Protein AF-A0A3M1YMB2-F1 (afdb_monomer)

Sequence (210 aa):
MGLSLLVILSYFFRILAKRFKIPSVLLLIITGVILFHSLEYFGVNTGFRHDAISILGFIGLVVIILEGAFDLKVSKEKVPLITKSFFSALLILSLSVMAIGGVIYLFIQEEIYKCFIYAIPLSIVSSAIVVASSDSISPNKKEFIIYESTFSDILGVMFFEYFLLKVPEGKSYVLAVVSNLGLTVVLSVVIALVLIYLFQKINTKIKFFL

Mean predicted aligned error: 8.76 Å

pLDDT: mean 83.63, std 11.45, range [34.41, 96.94]

Structure (mmCIF, N/CA/C/O backbone):
data_AF-A0A3M1YMB2-F1
#
_entry.id   AF-A0A3M1YMB2-F1
#
loop_
_atom_site.group_PDB
_atom_site.id
_atom_site.type_symbol
_atom_site.label_atom_id
_atom_site.label_alt_id
_atom_site.label_comp_id
_atom_site.label_asym_id
_atom_site.label_entity_id
_atom_site.label_seq_id
_atom_site.pdbx_PDB_ins_code
_atom_site.Cartn_x
_atom_site.Cartn_y
_atom_site.Cartn_z
_atom_site.occupancy
_atom_site.B_iso_or_equiv
_atom_site.auth_seq_id
_atom_site.auth_comp_id
_atom_site.auth_asym_id
_atom_site.auth_atom_id
_atom_site.pdbx_PDB_model_num
ATOM 1 N N . MET A 1 1 ? 10.291 -29.386 -0.982 1.00 59.22 1 MET A N 1
ATOM 2 C CA . MET A 1 1 ? 11.681 -29.079 -0.575 1.00 59.22 1 MET A CA 1
ATOM 3 C C . MET A 1 1 ? 12.020 -27.590 -0.705 1.00 59.22 1 MET A C 1
ATOM 5 O O . MET A 1 1 ? 12.512 -27.034 0.265 1.00 59.22 1 MET A O 1
ATOM 9 N N . GLY A 1 2 ? 11.708 -26.908 -1.820 1.00 75.69 2 GLY A N 1
ATOM 10 C CA . GLY A 1 2 ? 12.003 -25.466 -1.969 1.00 75.69 2 GLY A CA 1
ATOM 11 C C . GLY A 1 2 ? 11.258 -24.535 -0.995 1.00 75.69 2 GLY A C 1
ATOM 12 O O . GLY A 1 2 ? 11.881 -23.707 -0.342 1.00 75.69 2 GLY A O 1
ATOM 13 N N . LEU A 1 3 ? 9.941 -24.711 -0.822 1.00 75.94 3 LEU A N 1
ATOM 14 C CA . LEU A 1 3 ? 9.122 -23.866 0.070 1.00 75.94 3 LEU A CA 1
ATOM 15 C C . LEU A 1 3 ? 9.553 -23.938 1.543 1.00 75.94 3 LEU A C 1
ATOM 17 O O . LEU A 1 3 ? 9.669 -22.915 2.206 1.00 75.94 3 LEU A O 1
ATOM 21 N N . SER A 1 4 ? 9.850 -25.135 2.052 1.00 83.69 4 SER A N 1
ATOM 22 C CA . SER A 1 4 ? 10.342 -25.323 3.422 1.00 83.69 4 SER A CA 1
ATOM 23 C C . SER A 1 4 ? 11.693 -24.640 3.649 1.00 83.69 4 SER A C 1
ATOM 25 O O . SER A 1 4 ? 11.910 -24.050 4.703 1.00 83.69 4 SER A O 1
ATOM 27 N N . LEU A 1 5 ? 12.580 -24.669 2.647 1.00 86.75 5 LEU A N 1
ATOM 28 C CA . LEU A 1 5 ? 13.863 -23.968 2.702 1.00 86.75 5 LEU A CA 1
ATOM 29 C C . LEU A 1 5 ? 13.659 -22.447 2.773 1.00 86.75 5 LEU A C 1
ATOM 31 O O . LEU A 1 5 ? 14.292 -21.789 3.592 1.00 86.75 5 LEU A O 1
ATOM 35 N N . LEU A 1 6 ? 12.738 -21.901 1.969 1.00 84.69 6 LEU A N 1
ATOM 36 C CA . LEU A 1 6 ? 12.401 -20.472 1.983 1.00 84.69 6 LEU A CA 1
ATOM 37 C C . LEU A 1 6 ? 11.851 -20.018 3.341 1.00 84.69 6 LEU A C 1
ATOM 39 O O . LEU A 1 6 ? 12.228 -18.952 3.825 1.00 84.69 6 LEU A O 1
ATOM 43 N N . VAL A 1 7 ? 11.010 -20.832 3.989 1.00 86.19 7 VAL A N 1
ATOM 44 C CA . VAL A 1 7 ? 10.483 -20.529 5.332 1.00 86.19 7 VAL A CA 1
ATOM 45 C C . VAL A 1 7 ? 11.609 -20.485 6.369 1.00 86.19 7 VAL A C 1
ATOM 47 O O . VAL A 1 7 ? 11.689 -19.540 7.156 1.00 86.19 7 VAL A O 1
ATOM 50 N N . ILE A 1 8 ? 12.513 -21.469 6.348 1.00 89.62 8 ILE A N 1
ATOM 51 C CA . ILE A 1 8 ? 13.666 -21.516 7.261 1.00 89.62 8 ILE A CA 1
ATOM 52 C C . ILE A 1 8 ? 14.599 -20.321 7.014 1.00 89.62 8 ILE A C 1
ATOM 54 O O . ILE A 1 8 ? 15.034 -19.664 7.963 1.00 89.62 8 ILE A O 1
ATOM 58 N N . LEU A 1 9 ? 14.863 -19.992 5.748 1.00 89.19 9 LEU A N 1
ATOM 59 C CA . LEU A 1 9 ? 15.698 -18.854 5.368 1.00 89.19 9 LEU A CA 1
ATOM 60 C C . LEU A 1 9 ? 15.082 -17.520 5.816 1.00 89.19 9 LEU A C 1
ATOM 62 O O . LEU A 1 9 ? 15.779 -16.678 6.378 1.00 89.19 9 LEU A O 1
ATOM 66 N N . SER A 1 10 ? 13.767 -17.353 5.646 1.00 87.38 10 SER A N 1
ATOM 67 C CA . SER A 1 10 ? 13.023 -16.185 6.135 1.00 87.38 10 SER A CA 1
ATOM 68 C C . SER A 1 10 ? 13.155 -16.024 7.654 1.00 87.38 10 SER A C 1
ATOM 70 O O . SER A 1 10 ? 13.433 -14.927 8.151 1.00 87.38 10 SER A O 1
ATOM 72 N N . TYR A 1 11 ? 13.060 -17.126 8.407 1.00 89.62 11 TYR A N 1
ATOM 73 C CA . TYR A 1 11 ? 13.274 -17.114 9.854 1.00 89.62 11 TYR A CA 1
ATOM 74 C C . TYR A 1 11 ? 14.700 -16.677 10.225 1.00 89.62 11 TYR A C 1
ATOM 76 O O . TYR A 1 11 ? 14.879 -15.838 11.114 1.00 89.62 11 TYR A O 1
ATOM 84 N N . PHE A 1 12 ? 15.711 -17.195 9.525 1.00 90.88 12 PHE A N 1
ATOM 85 C CA . PHE A 1 12 ? 17.106 -16.814 9.740 1.00 90.88 12 PHE A CA 1
ATOM 86 C C . PHE A 1 12 ? 17.348 -15.327 9.440 1.00 90.88 12 PHE A C 1
ATOM 88 O O . PHE A 1 12 ? 17.923 -14.607 10.262 1.00 90.88 12 PHE A O 1
ATOM 95 N N . PHE A 1 13 ? 16.833 -14.823 8.316 1.00 90.31 13 PHE A N 1
ATOM 96 C CA . PHE A 1 13 ? 16.933 -13.406 7.963 1.00 90.31 13 PHE A CA 1
ATOM 97 C C . PHE A 1 13 ? 16.191 -12.496 8.926 1.00 90.31 13 PHE A C 1
ATOM 99 O O . PHE A 1 13 ? 16.660 -11.389 9.170 1.00 90.31 13 PHE A O 1
ATOM 106 N N . ARG A 1 14 ? 15.101 -12.946 9.551 1.00 86.81 14 ARG A N 1
ATOM 107 C CA . ARG A 1 14 ? 14.451 -12.187 10.625 1.00 86.81 14 ARG A CA 1
ATOM 108 C C . ARG A 1 14 ? 15.363 -11.995 11.840 1.00 86.81 14 ARG A C 1
ATOM 110 O O . ARG A 1 14 ? 15.342 -10.929 12.452 1.00 86.81 14 ARG A O 1
ATOM 117 N N . ILE A 1 15 ? 16.165 -12.998 12.197 1.00 87.25 15 ILE A N 1
ATOM 118 C CA . ILE A 1 15 ? 17.148 -12.879 13.287 1.00 87.25 15 ILE A CA 1
ATOM 119 C C . ILE A 1 15 ? 18.266 -11.912 12.881 1.00 87.25 15 ILE A C 1
ATOM 121 O O . ILE A 1 15 ? 18.628 -11.022 13.651 1.00 87.25 15 ILE A O 1
ATOM 125 N N . LEU A 1 16 ? 18.769 -12.047 11.653 1.00 86.56 16 LEU A N 1
ATOM 126 C CA . LEU A 1 16 ? 19.831 -11.194 11.119 1.00 86.56 16 LEU A CA 1
ATOM 127 C C . LEU A 1 16 ? 19.383 -9.724 11.012 1.00 86.56 16 LEU A C 1
ATOM 129 O O . LEU A 1 16 ? 20.094 -8.822 11.451 1.00 86.56 16 LEU A O 1
ATOM 133 N N . ALA A 1 17 ? 18.159 -9.497 10.534 1.00 84.00 17 ALA A N 1
ATOM 134 C CA . ALA A 1 17 ? 17.507 -8.196 10.417 1.00 84.00 17 ALA A CA 1
ATOM 135 C C . ALA A 1 17 ? 17.505 -7.416 11.737 1.00 84.00 17 ALA A C 1
ATOM 137 O O . ALA A 1 17 ? 17.850 -6.235 11.760 1.00 84.00 17 ALA A O 1
ATOM 138 N N . LYS A 1 18 ? 17.199 -8.086 12.858 1.00 79.56 18 LYS A N 1
ATOM 139 C CA . LYS A 1 18 ? 17.219 -7.462 14.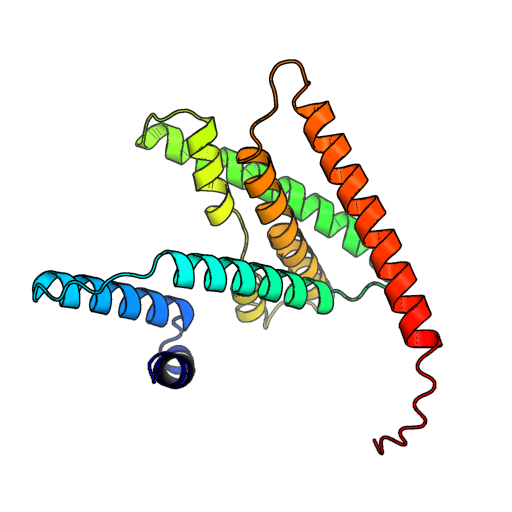192 1.00 79.56 18 LYS A CA 1
ATOM 140 C C . LYS A 1 18 ? 18.613 -6.987 14.600 1.00 79.56 18 LYS A C 1
ATOM 142 O O . LYS A 1 18 ? 18.731 -5.959 15.259 1.00 79.56 18 LYS A O 1
ATOM 147 N N . ARG A 1 19 ? 19.663 -7.715 14.207 1.00 83.44 19 ARG A N 1
ATOM 148 C CA . ARG A 1 19 ? 21.053 -7.371 14.539 1.00 83.44 19 ARG A CA 1
ATOM 149 C C . ARG A 1 19 ? 21.579 -6.208 13.697 1.00 83.44 19 ARG A C 1
ATOM 151 O O . ARG A 1 19 ? 22.252 -5.338 14.235 1.00 83.44 19 ARG A O 1
ATOM 158 N N . PHE A 1 20 ? 21.268 -6.196 12.400 1.00 83.44 20 PHE A N 1
ATOM 159 C CA . PHE A 1 20 ? 21.776 -5.197 11.451 1.00 83.44 20 PHE A CA 1
ATOM 160 C C . PHE A 1 20 ? 20.833 -4.004 11.229 1.00 83.44 20 PHE A C 1
ATOM 162 O O . PHE A 1 20 ? 21.196 -3.082 10.509 1.00 83.44 20 PHE A O 1
ATOM 169 N N . LYS A 1 21 ? 19.641 -3.999 11.847 1.00 79.31 21 LYS A N 1
ATOM 170 C CA . LYS A 1 21 ? 18.574 -2.998 11.637 1.00 79.31 21 LYS A CA 1
ATOM 171 C C . LYS A 1 21 ? 18.144 -2.855 10.165 1.00 79.31 21 LYS A C 1
ATOM 173 O O . LYS A 1 21 ? 17.673 -1.801 9.755 1.00 79.31 21 LYS A O 1
ATOM 178 N N . ILE A 1 22 ? 18.288 -3.923 9.379 1.00 79.88 22 ILE A N 1
ATOM 179 C CA . ILE A 1 22 ? 17.854 -3.992 7.976 1.00 79.88 22 ILE A CA 1
ATOM 180 C C . ILE A 1 22 ? 16.566 -4.823 7.918 1.00 79.88 22 ILE A C 1
ATOM 182 O O . ILE A 1 22 ? 16.553 -5.913 8.486 1.00 79.88 22 ILE A O 1
ATOM 186 N N . PRO A 1 23 ? 15.496 -4.381 7.236 1.00 79.38 23 PRO A N 1
ATOM 187 C CA . PRO A 1 23 ? 14.283 -5.177 7.053 1.00 79.38 23 PRO A CA 1
ATOM 188 C C . PRO A 1 23 ? 14.556 -6.552 6.426 1.00 79.38 23 PRO A C 1
ATOM 190 O O . PRO A 1 23 ? 15.251 -6.664 5.415 1.00 79.38 23 PRO A O 1
ATOM 193 N N . SER A 1 24 ? 13.949 -7.609 6.974 1.00 81.81 24 SER A N 1
ATOM 194 C CA . SER A 1 24 ? 14.116 -8.982 6.468 1.00 81.81 24 SER A CA 1
ATOM 195 C C . SER A 1 24 ? 13.640 -9.155 5.023 1.00 81.81 24 SER A C 1
ATOM 197 O O . SER A 1 24 ? 14.180 -9.983 4.295 1.00 81.81 24 SER A O 1
ATOM 199 N N . VAL A 1 25 ? 12.662 -8.353 4.595 1.00 82.38 25 VAL A N 1
ATOM 200 C CA . VAL A 1 25 ? 12.138 -8.353 3.222 1.00 82.38 25 VAL A CA 1
ATOM 201 C C . VAL A 1 25 ? 13.227 -7.975 2.213 1.00 82.38 25 VAL A C 1
ATOM 203 O O . VAL A 1 25 ? 13.347 -8.630 1.183 1.00 82.38 25 VAL A O 1
ATOM 206 N N . LEU A 1 26 ? 14.085 -6.998 2.529 1.00 84.00 26 LEU A N 1
ATOM 207 C CA . LEU A 1 26 ? 15.190 -6.610 1.643 1.00 84.00 26 LEU A CA 1
ATOM 208 C C . LEU A 1 26 ? 16.204 -7.745 1.478 1.00 84.00 26 LEU A C 1
ATOM 210 O O . LEU A 1 26 ? 16.642 -8.017 0.365 1.00 84.00 26 LEU A O 1
ATOM 214 N N . LEU A 1 27 ? 16.533 -8.451 2.566 1.00 88.00 27 LEU A N 1
ATOM 215 C CA . LEU A 1 27 ? 17.436 -9.606 2.518 1.00 88.00 27 LEU A CA 1
ATOM 216 C C . LEU A 1 27 ? 16.869 -10.731 1.640 1.00 88.00 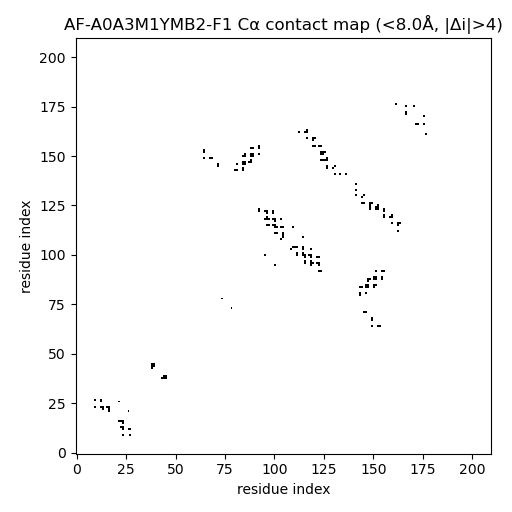27 LEU A C 1
ATOM 218 O O . LEU A 1 27 ? 17.608 -11.335 0.861 1.00 88.00 27 LEU A O 1
ATOM 222 N N . LEU A 1 28 ? 15.558 -10.985 1.732 1.00 88.25 28 LEU A N 1
ATOM 223 C CA . LEU A 1 28 ? 14.866 -11.960 0.886 1.00 88.25 28 LEU A CA 1
ATOM 224 C C . LEU A 1 28 ? 14.912 -11.563 -0.595 1.00 88.25 28 LEU A C 1
ATOM 226 O O . LEU A 1 28 ? 15.269 -12.400 -1.423 1.00 88.25 28 LEU A O 1
ATOM 230 N N . ILE A 1 29 ? 14.613 -10.299 -0.919 1.00 88.38 29 ILE A N 1
ATOM 231 C CA . ILE A 1 29 ? 14.656 -9.784 -2.298 1.00 88.38 29 ILE A CA 1
ATOM 232 C C . ILE A 1 29 ? 16.072 -9.906 -2.868 1.00 88.38 29 ILE A C 1
ATOM 234 O O . ILE A 1 29 ? 16.251 -10.493 -3.932 1.00 88.38 29 ILE A O 1
ATOM 238 N N . ILE A 1 30 ? 17.084 -9.420 -2.142 1.00 91.06 30 ILE A N 1
ATOM 239 C CA . ILE A 1 30 ? 18.489 -9.470 -2.574 1.00 91.06 30 ILE A CA 1
ATOM 240 C C . ILE A 1 30 ? 18.924 -10.914 -2.823 1.00 91.06 30 ILE A C 1
ATOM 242 O O . ILE A 1 30 ? 19.502 -11.217 -3.864 1.00 91.06 30 ILE A O 1
ATOM 246 N N . THR A 1 31 ? 18.610 -11.822 -1.898 1.00 90.88 31 THR A N 1
ATOM 247 C CA . THR A 1 31 ? 18.969 -13.238 -2.044 1.00 90.88 31 THR A CA 1
ATOM 248 C C . THR A 1 31 ? 18.285 -13.862 -3.257 1.00 90.88 31 THR A C 1
ATOM 250 O O . THR A 1 31 ? 18.928 -14.594 -4.005 1.00 90.88 31 THR A O 1
ATOM 253 N N . GLY A 1 32 ? 17.007 -13.544 -3.488 1.00 88.81 32 GLY A N 1
ATOM 254 C CA . GLY A 1 32 ? 16.268 -13.993 -4.668 1.00 88.81 32 GLY A CA 1
ATOM 255 C C . GLY A 1 32 ? 16.900 -13.516 -5.978 1.00 88.81 32 GLY A C 1
ATOM 256 O O . GLY A 1 32 ? 17.117 -14.329 -6.874 1.00 88.81 32 GLY A O 1
ATOM 257 N N . VAL A 1 33 ? 17.260 -12.231 -6.064 1.00 89.81 33 VAL A N 1
ATOM 258 C CA . VAL A 1 33 ? 17.910 -11.637 -7.248 1.00 89.81 33 VAL A CA 1
ATOM 259 C C . VAL A 1 33 ? 19.290 -12.252 -7.495 1.00 89.81 33 VAL A C 1
ATOM 261 O O . VAL A 1 33 ? 19.593 -12.633 -8.625 1.00 89.81 33 VAL A O 1
ATOM 264 N N . I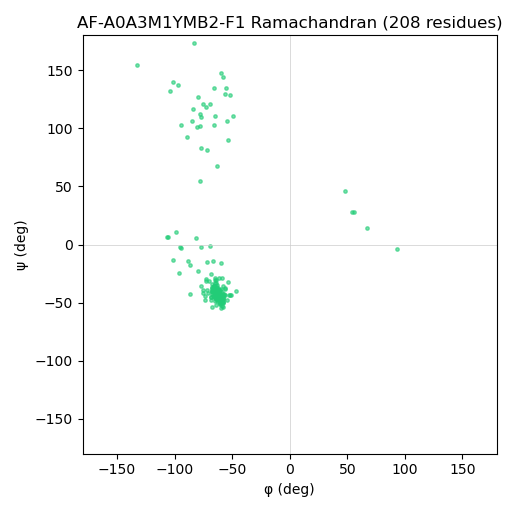LE A 1 34 ? 20.112 -12.409 -6.450 1.00 91.38 34 ILE A N 1
ATOM 265 C CA . ILE A 1 34 ? 21.445 -13.023 -6.564 1.00 91.38 34 ILE A CA 1
ATOM 266 C C . ILE A 1 34 ? 21.333 -14.475 -7.030 1.00 91.38 34 ILE A C 1
ATOM 268 O O . ILE A 1 34 ? 22.066 -14.882 -7.931 1.00 91.38 34 ILE A O 1
ATOM 272 N N . LEU A 1 35 ? 20.421 -15.258 -6.442 1.00 88.00 35 LEU A N 1
ATOM 273 C CA . LEU A 1 35 ? 20.204 -16.649 -6.843 1.00 88.00 35 LEU A CA 1
ATOM 274 C C . LEU A 1 35 ? 19.749 -16.745 -8.298 1.00 88.00 35 LEU A C 1
ATOM 276 O O . LEU A 1 35 ? 20.294 -17.557 -9.041 1.00 88.00 35 LEU A O 1
ATOM 280 N N . PHE A 1 36 ? 18.795 -15.906 -8.707 1.00 84.88 36 PHE A N 1
ATOM 281 C CA . PHE A 1 36 ? 18.306 -15.871 -10.083 1.00 84.88 36 PHE A CA 1
ATOM 282 C C . PHE A 1 36 ? 19.440 -15.593 -11.074 1.00 84.88 36 PHE A C 1
ATOM 284 O O . PHE A 1 36 ? 19.690 -16.401 -11.966 1.00 84.88 36 PHE A O 1
ATOM 291 N N . HIS A 1 37 ? 20.192 -14.514 -10.849 1.00 87.62 37 HIS A N 1
ATOM 292 C CA . HIS A 1 37 ? 21.281 -14.119 -11.738 1.00 87.62 37 HIS A CA 1
ATOM 293 C C . HIS A 1 37 ? 22.431 -15.139 -11.753 1.00 87.62 37 HIS A C 1
ATOM 295 O O . HIS A 1 37 ? 23.019 -15.403 -12.798 1.00 87.62 37 HIS A O 1
ATOM 301 N N . SER A 1 38 ? 22.723 -15.771 -10.609 1.00 87.62 38 SER A N 1
ATOM 302 C CA . SER A 1 38 ? 23.735 -16.833 -10.529 1.00 87.62 38 SER A CA 1
ATOM 303 C C . SER A 1 38 ? 23.326 -18.054 -11.356 1.00 87.62 38 SER A C 1
ATOM 305 O O . SER A 1 38 ? 24.149 -18.618 -12.070 1.00 87.62 38 SER A O 1
ATOM 307 N N . LEU A 1 39 ? 22.057 -18.465 -11.286 1.00 86.69 39 LEU A N 1
ATOM 308 C CA . LEU A 1 39 ? 21.557 -19.616 -12.039 1.00 86.69 39 LEU A CA 1
ATOM 309 C C . LEU A 1 39 ? 21.552 -19.355 -13.553 1.00 86.69 39 LEU A C 1
ATOM 311 O O . LEU A 1 39 ? 21.947 -20.243 -14.311 1.00 86.69 39 LEU A O 1
ATOM 315 N N . GLU A 1 40 ? 21.182 -18.142 -13.979 1.00 84.56 40 GLU A N 1
ATOM 316 C CA . GLU A 1 40 ? 21.303 -17.719 -15.382 1.00 84.56 40 GLU A CA 1
ATOM 317 C C . GLU A 1 40 ? 22.761 -17.735 -15.858 1.00 84.56 40 GLU A C 1
ATOM 319 O O . GLU A 1 40 ? 23.046 -18.257 -16.936 1.00 84.56 40 GLU A O 1
ATOM 324 N N . TYR A 1 41 ? 23.696 -17.244 -15.036 1.00 86.38 41 TYR A N 1
ATOM 325 C CA . TYR A 1 41 ? 25.126 -17.250 -15.357 1.00 86.38 41 TYR A CA 1
ATOM 326 C C . TYR A 1 41 ? 25.682 -18.667 -15.578 1.00 86.38 41 TYR A C 1
ATOM 328 O O . TYR A 1 41 ? 26.482 -18.883 -16.486 1.00 86.38 41 TYR A O 1
ATOM 336 N N . PHE A 1 42 ? 25.229 -19.654 -14.798 1.00 88.75 42 PHE A N 1
ATOM 337 C CA . PHE A 1 42 ? 25.631 -21.058 -14.959 1.00 88.75 42 PHE A CA 1
ATOM 338 C C . PHE A 1 42 ? 24.870 -21.807 -16.070 1.00 88.75 42 PHE A C 1
ATOM 340 O O . PHE A 1 42 ? 25.040 -23.018 -16.213 1.00 88.75 42 PHE A O 1
ATOM 347 N N . GLY A 1 43 ? 24.028 -21.124 -16.855 1.00 82.44 43 GLY A N 1
ATOM 348 C CA . GLY A 1 43 ? 23.265 -21.732 -17.951 1.00 82.44 43 GLY A CA 1
ATOM 349 C C . GLY A 1 43 ? 22.194 -22.724 -17.484 1.00 82.44 43 GLY A C 1
ATOM 350 O O . GLY A 1 43 ? 21.663 -23.494 -18.288 1.00 82.44 43 GLY A O 1
ATOM 351 N N . VAL A 1 44 ? 21.864 -22.723 -16.189 1.00 80.88 44 VAL A N 1
ATOM 352 C CA . VAL A 1 44 ? 20.788 -23.547 -15.644 1.00 80.88 44 VAL A CA 1
ATOM 353 C C . VAL A 1 44 ? 19.484 -22.852 -15.990 1.00 80.88 44 VAL A C 1
ATOM 355 O O . VAL A 1 44 ? 19.095 -21.879 -15.348 1.00 80.88 44 VAL A O 1
ATOM 358 N N . ASN A 1 45 ? 18.794 -23.352 -17.015 1.00 69.75 45 ASN A N 1
ATOM 359 C CA . ASN A 1 45 ? 17.474 -22.847 -17.351 1.00 69.75 45 ASN A CA 1
ATOM 360 C C . ASN A 1 45 ? 16.523 -23.201 -16.201 1.00 69.75 45 ASN A C 1
ATOM 362 O O . ASN A 1 45 ? 16.125 -24.353 -16.023 1.00 69.75 45 ASN A O 1
ATOM 366 N N . THR A 1 46 ? 16.209 -22.209 -15.375 1.00 64.81 46 THR A N 1
ATOM 367 C CA . THR A 1 46 ? 15.470 -22.392 -14.122 1.00 64.81 46 THR A CA 1
ATOM 368 C C . THR A 1 46 ? 14.011 -22.776 -14.340 1.00 64.81 46 THR A C 1
ATOM 370 O O . THR A 1 46 ? 13.307 -23.012 -13.358 1.00 64.81 46 THR A O 1
ATOM 373 N N . GLY A 1 47 ? 13.551 -22.880 -15.598 1.00 62.19 47 GLY A N 1
ATOM 374 C CA . GLY A 1 47 ? 12.176 -23.240 -15.934 1.00 62.19 47 GLY A CA 1
ATOM 375 C C . GLY A 1 47 ? 11.211 -22.405 -15.105 1.00 62.19 47 GLY A C 1
ATOM 376 O O . GLY A 1 47 ? 10.343 -22.963 -14.429 1.00 62.19 47 GLY A O 1
ATOM 377 N N . PHE A 1 48 ? 11.482 -21.094 -15.042 1.00 64.81 48 PHE A N 1
ATOM 378 C CA . PHE A 1 48 ? 10.832 -20.169 -14.127 1.00 64.81 48 PHE A CA 1
ATOM 379 C C . PHE A 1 48 ? 9.324 -20.284 -14.335 1.00 64.81 48 PHE A C 1
ATOM 381 O O . PHE A 1 48 ? 8.780 -19.883 -15.364 1.00 64.81 48 PHE A O 1
ATOM 388 N N . ARG A 1 49 ? 8.638 -20.916 -13.378 1.00 67.06 49 ARG A N 1
ATOM 389 C CA . ARG A 1 49 ? 7.187 -21.084 -13.435 1.00 67.06 49 ARG A CA 1
ATOM 390 C C . ARG A 1 49 ? 6.558 -19.759 -13.048 1.00 67.06 49 ARG A C 1
ATOM 392 O O . ARG A 1 49 ? 6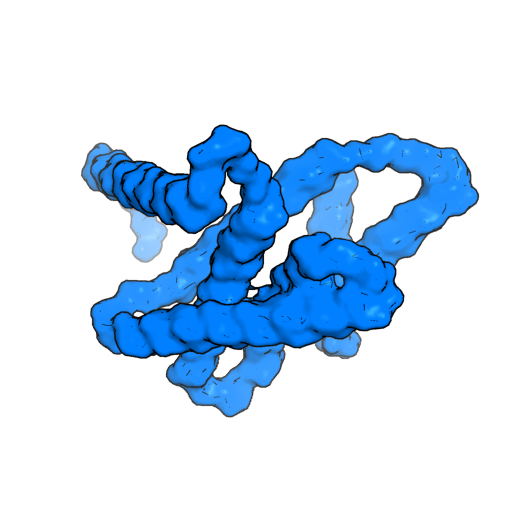.192 -19.564 -11.890 1.00 67.06 49 ARG A O 1
ATOM 399 N N . HIS A 1 50 ? 6.460 -18.864 -14.028 1.00 73.06 50 HIS A N 1
ATOM 400 C CA . HIS A 1 50 ? 5.740 -17.599 -13.912 1.00 73.06 50 HIS A CA 1
ATOM 401 C C . HIS A 1 50 ? 4.357 -17.818 -13.286 1.00 73.06 50 HIS A C 1
ATOM 403 O O . HIS A 1 50 ? 4.002 -17.110 -12.350 1.00 73.06 50 HIS A O 1
ATOM 409 N N . ASP A 1 51 ? 3.667 -18.897 -13.665 1.00 81.69 51 ASP A N 1
ATOM 410 C CA . ASP A 1 51 ? 2.363 -19.274 -13.111 1.00 81.69 51 ASP A CA 1
ATOM 411 C C . ASP A 1 51 ? 2.377 -19.454 -11.585 1.00 81.69 51 ASP A C 1
ATOM 413 O O . ASP A 1 51 ? 1.492 -18.964 -10.885 1.00 81.69 51 ASP A O 1
ATOM 417 N N . ALA A 1 52 ? 3.400 -20.120 -11.038 1.00 83.06 52 ALA A N 1
ATOM 418 C CA . ALA A 1 52 ? 3.496 -20.348 -9.597 1.00 83.06 52 ALA A CA 1
ATOM 419 C C . ALA A 1 52 ? 3.730 -19.035 -8.835 1.00 83.06 52 ALA A C 1
ATOM 421 O O . ALA A 1 52 ? 3.181 -18.845 -7.751 1.00 83.06 52 ALA A O 1
ATOM 422 N N . ILE A 1 53 ? 4.515 -18.120 -9.410 1.00 83.62 53 ILE A N 1
ATOM 423 C CA . ILE A 1 53 ? 4.798 -16.807 -8.818 1.00 83.62 53 ILE A CA 1
ATOM 424 C C . ILE A 1 53 ? 3.561 -15.916 -8.885 1.00 83.62 53 ILE A C 1
ATOM 426 O O . ILE A 1 53 ? 3.239 -15.271 -7.893 1.00 83.62 53 ILE A O 1
ATOM 430 N N . SER A 1 54 ? 2.834 -15.918 -10.003 1.00 86.56 54 SER A N 1
ATOM 431 C CA . SER A 1 54 ? 1.584 -15.168 -10.145 1.00 86.56 54 SER A CA 1
ATOM 432 C C . SER A 1 54 ? 0.519 -15.642 -9.153 1.00 86.56 54 SER A C 1
ATOM 434 O O . SER A 1 54 ? -0.119 -14.813 -8.507 1.00 86.56 54 SER A O 1
ATOM 436 N N . ILE A 1 55 ? 0.372 -16.959 -8.959 1.00 89.56 55 ILE A N 1
ATOM 437 C CA . ILE A 1 55 ? -0.566 -17.518 -7.971 1.00 89.56 55 ILE A CA 1
ATOM 438 C C . ILE A 1 55 ? -0.147 -17.138 -6.547 1.00 89.56 55 ILE A C 1
ATOM 440 O O . ILE A 1 55 ? -0.974 -16.661 -5.771 1.00 89.56 55 ILE A O 1
ATOM 444 N N . LEU A 1 56 ? 1.131 -17.320 -6.193 1.00 88.69 56 LEU A N 1
ATOM 445 C CA . LEU A 1 56 ? 1.634 -16.961 -4.864 1.00 88.69 56 LEU A CA 1
ATOM 446 C C . LEU A 1 56 ? 1.544 -15.453 -4.604 1.00 88.69 56 LEU A C 1
ATOM 448 O O . LEU A 1 56 ? 1.216 -15.058 -3.490 1.00 88.69 56 LEU A O 1
ATOM 452 N N . GLY A 1 57 ? 1.796 -14.626 -5.618 1.00 88.06 57 GLY A N 1
ATOM 453 C CA . GLY A 1 57 ? 1.665 -13.174 -5.551 1.00 88.06 57 GLY A CA 1
ATOM 454 C C . GLY A 1 57 ? 0.222 -12.746 -5.306 1.00 88.06 57 GLY A C 1
ATOM 455 O O . GLY A 1 57 ? -0.026 -11.953 -4.405 1.00 88.06 57 GLY A O 1
ATOM 456 N N . PHE A 1 58 ? -0.735 -13.332 -6.031 1.00 89.69 58 PHE A N 1
ATOM 457 C CA . PHE A 1 58 ? -2.158 -13.064 -5.824 1.00 89.69 58 PHE A CA 1
ATOM 458 C C . PHE A 1 58 ? -2.634 -13.503 -4.432 1.00 89.69 58 PHE A C 1
ATOM 460 O O . PHE A 1 58 ? -3.252 -12.719 -3.717 1.00 89.69 58 PHE A O 1
ATOM 467 N N . ILE A 1 59 ? -2.302 -14.730 -4.008 1.00 92.56 59 ILE A N 1
ATOM 468 C CA . ILE A 1 59 ? -2.663 -15.228 -2.671 1.00 92.56 59 ILE A CA 1
ATOM 469 C C . ILE A 1 59 ? -2.013 -14.366 -1.586 1.00 92.56 59 ILE A C 1
ATOM 471 O O . ILE A 1 59 ? -2.684 -13.979 -0.633 1.00 92.56 59 ILE A O 1
ATOM 475 N N . GLY A 1 60 ? -0.726 -14.047 -1.734 1.00 89.50 60 GLY A N 1
ATOM 476 C CA . GLY A 1 60 ? 0.010 -13.200 -0.799 1.00 89.50 60 GLY A CA 1
ATOM 477 C C . GLY A 1 60 ? -0.618 -11.817 -0.676 1.00 89.50 60 GLY A C 1
ATOM 478 O O . GLY A 1 60 ? -0.859 -11.364 0.437 1.00 89.50 60 GLY A O 1
ATOM 479 N N . LEU A 1 61 ? -0.963 -11.189 -1.802 1.00 89.12 61 LEU A N 1
ATOM 480 C CA . LEU A 1 61 ? -1.650 -9.901 -1.832 1.00 89.12 61 LEU A CA 1
ATOM 481 C C . LEU A 1 61 ? -2.990 -9.955 -1.085 1.00 89.12 61 LEU A C 1
ATOM 483 O O . LEU A 1 61 ? -3.236 -9.121 -0.217 1.00 89.12 61 LEU A O 1
ATOM 487 N N . VAL A 1 62 ? -3.831 -10.957 -1.369 1.00 89.81 62 VAL A N 1
ATOM 488 C CA . VAL A 1 62 ? -5.129 -11.126 -0.692 1.00 89.81 62 VAL A CA 1
ATOM 489 C C . VAL A 1 62 ? -4.947 -11.339 0.811 1.00 89.81 62 VAL A C 1
ATOM 491 O O . VAL A 1 62 ? -5.667 -10.725 1.592 1.00 89.81 62 VAL A O 1
ATOM 494 N N . VAL A 1 63 ? -3.987 -12.171 1.231 1.00 90.62 63 VAL A N 1
ATOM 495 C CA . VAL A 1 63 ? -3.712 -12.430 2.655 1.00 90.62 63 VAL A CA 1
ATOM 496 C C . VAL A 1 63 ? -3.216 -11.172 3.367 1.00 90.62 63 VAL A C 1
ATOM 498 O O . VAL A 1 63 ? -3.691 -10.903 4.463 1.00 90.62 63 VAL A O 1
ATOM 501 N N . ILE A 1 64 ? -2.333 -10.379 2.750 1.00 86.06 64 ILE A N 1
ATOM 502 C CA . ILE A 1 64 ? -1.829 -9.121 3.331 1.00 86.06 64 ILE A CA 1
ATOM 503 C C . ILE A 1 64 ? -2.975 -8.123 3.537 1.00 86.06 64 ILE A C 1
ATOM 505 O O . ILE A 1 64 ? -3.104 -7.541 4.612 1.00 86.06 64 ILE A O 1
ATOM 509 N N . ILE A 1 65 ? -3.841 -7.957 2.533 1.00 86.12 65 ILE A N 1
ATOM 510 C CA . ILE A 1 65 ? -5.003 -7.061 2.641 1.00 86.12 65 ILE A CA 1
ATOM 511 C C . ILE A 1 65 ? -5.975 -7.567 3.707 1.00 86.12 65 ILE A C 1
ATOM 513 O O . ILE A 1 65 ? -6.503 -6.778 4.490 1.00 86.12 65 ILE A O 1
ATOM 517 N N . LEU A 1 66 ? -6.219 -8.879 3.741 1.00 88.50 66 LEU A N 1
ATOM 518 C CA . LEU A 1 66 ? -7.104 -9.505 4.713 1.00 88.50 66 LEU A CA 1
ATOM 519 C C . LEU A 1 66 ? -6.576 -9.326 6.144 1.00 88.50 66 LEU A C 1
ATOM 521 O O . LEU A 1 66 ? -7.353 -8.972 7.025 1.00 88.50 66 LEU A O 1
ATOM 525 N N . GLU A 1 67 ? -5.276 -9.534 6.367 1.00 85.81 67 GLU A N 1
ATOM 526 C CA . GLU A 1 67 ? -4.598 -9.309 7.652 1.00 85.81 67 GLU A CA 1
ATOM 527 C C . GLU A 1 67 ? -4.758 -7.855 8.104 1.00 85.81 67 GLU A C 1
ATOM 529 O O . GLU A 1 67 ? -5.263 -7.608 9.200 1.00 85.81 67 GLU A O 1
ATOM 534 N N . GLY A 1 68 ? -4.453 -6.897 7.221 1.00 80.50 68 GLY A N 1
ATOM 535 C CA . GLY A 1 68 ? -4.651 -5.476 7.506 1.00 80.50 68 GLY A CA 1
ATOM 536 C C . GLY A 1 68 ? -6.107 -5.147 7.846 1.00 80.50 68 GLY A C 1
ATOM 537 O O . GLY A 1 68 ? -6.376 -4.462 8.830 1.00 80.50 68 GLY A O 1
ATOM 538 N N . ALA A 1 69 ? -7.066 -5.685 7.087 1.00 83.38 69 ALA A N 1
ATOM 539 C CA . ALA A 1 69 ? -8.491 -5.468 7.328 1.00 83.38 69 ALA A CA 1
ATOM 540 C C . ALA A 1 69 ? -8.979 -6.076 8.656 1.00 83.38 69 ALA A C 1
ATOM 542 O O . ALA A 1 69 ? -9.835 -5.478 9.310 1.00 83.38 69 ALA A O 1
ATOM 543 N N . PHE A 1 70 ? -8.447 -7.231 9.072 1.00 83.81 70 PHE A N 1
ATOM 544 C CA . PHE A 1 70 ? -8.771 -7.848 10.364 1.00 83.81 70 PHE A CA 1
ATOM 545 C C . PHE A 1 70 ? -8.203 -7.074 11.559 1.00 83.81 70 PHE A C 1
ATOM 547 O O . PHE A 1 70 ? -8.835 -7.057 12.618 1.00 83.81 70 PHE A O 1
ATOM 554 N N . ASP A 1 71 ? -7.061 -6.406 11.395 1.00 79.25 71 ASP A N 1
ATOM 555 C CA . ASP A 1 71 ? -6.463 -5.565 12.437 1.00 79.25 71 ASP A CA 1
ATOM 556 C C . ASP A 1 71 ? -7.246 -4.255 12.682 1.00 79.25 71 ASP A C 1
ATOM 558 O O . ASP A 1 71 ? -7.086 -3.610 13.729 1.00 79.25 71 ASP A O 1
ATOM 562 N N . LEU A 1 72 ? -8.147 -3.867 11.767 1.00 82.56 72 LEU A N 1
ATOM 563 C CA . LEU A 1 72 ? -8.991 -2.680 11.916 1.00 82.56 72 LEU A CA 1
ATOM 564 C C . LEU A 1 72 ? -10.098 -2.883 12.962 1.00 82.56 72 LEU A C 1
ATOM 566 O O . LEU A 1 72 ? -11.028 -3.675 12.805 1.00 82.56 72 LEU A O 1
ATOM 570 N N . LYS A 1 73 ? -10.073 -2.068 14.022 1.00 81.94 73 LYS A N 1
ATOM 571 C CA . LYS A 1 73 ? -11.083 -2.104 15.092 1.00 81.94 73 LYS A CA 1
ATOM 572 C C . LYS A 1 73 ? -12.269 -1.193 14.791 1.00 81.94 73 LYS A C 1
ATOM 574 O O . LYS A 1 73 ? -12.301 -0.032 15.194 1.00 81.94 73 LYS A O 1
ATOM 579 N N . VAL A 1 74 ? -13.307 -1.738 14.172 1.00 80.31 74 VAL A N 1
ATOM 580 C CA . VAL A 1 74 ? -14.526 -0.971 13.887 1.00 80.31 74 VAL A CA 1
ATOM 581 C C . VAL A 1 74 ? -15.378 -0.811 15.154 1.00 80.31 74 VAL A C 1
ATOM 583 O O . VAL A 1 74 ? -15.991 -1.761 15.637 1.00 80.31 74 VAL A O 1
ATOM 586 N N . SER A 1 75 ? -15.449 0.409 15.691 1.00 84.81 75 SER A N 1
ATOM 587 C CA . SER A 1 75 ? -16.404 0.782 16.744 1.00 84.81 75 SER A CA 1
ATOM 588 C C . SER A 1 75 ? -17.097 2.104 16.413 1.00 84.81 75 SER A C 1
ATOM 590 O O . SER A 1 75 ? -16.555 2.943 15.691 1.00 84.81 75 SER A O 1
ATOM 592 N N . LYS A 1 76 ? -18.309 2.313 16.949 1.00 83.25 76 LYS A N 1
ATOM 593 C CA . LYS A 1 76 ? -19.096 3.537 16.698 1.00 83.25 76 LYS A CA 1
ATOM 594 C C . LYS A 1 76 ? -18.352 4.810 17.117 1.00 83.25 76 LYS A C 1
ATOM 596 O O . LYS A 1 76 ? -18.438 5.825 16.438 1.00 83.25 76 LYS A O 1
ATOM 601 N N . GLU A 1 77 ? -17.581 4.734 18.195 1.00 86.25 77 GLU A N 1
ATOM 602 C CA . GLU A 1 77 ? -16.774 5.843 18.721 1.00 86.25 77 GLU A CA 1
ATOM 603 C C . GLU A 1 77 ? -15.611 6.221 17.794 1.00 86.25 77 GLU A C 1
ATOM 605 O O . GLU A 1 77 ? -15.154 7.363 17.790 1.00 86.25 77 GLU A O 1
ATOM 610 N N . LYS A 1 78 ? -15.152 5.273 16.971 1.00 85.12 78 LYS A N 1
ATOM 611 C CA . LYS A 1 78 ? -14.006 5.430 16.069 1.00 85.12 78 LYS A CA 1
ATOM 612 C C . LYS A 1 78 ? -14.394 5.839 14.656 1.00 85.12 78 LYS A C 1
ATOM 614 O O . LYS A 1 78 ? -13.511 6.107 13.848 1.00 85.12 78 LYS A O 1
ATOM 619 N N . VAL A 1 79 ? -15.686 5.970 14.352 1.00 87.25 79 VAL A N 1
ATOM 620 C CA . VAL A 1 79 ? -16.165 6.429 13.037 1.00 87.25 79 VAL A CA 1
ATOM 621 C C . VAL A 1 79 ? -15.494 7.738 12.587 1.00 87.25 79 VAL A C 1
ATOM 623 O O . VAL A 1 79 ? -15.052 7.793 11.439 1.00 87.25 79 VAL A O 1
ATOM 626 N N . PRO A 1 80 ? -15.317 8.771 13.442 1.00 89.50 80 PRO A N 1
ATOM 627 C CA . PRO A 1 80 ? -14.613 9.989 13.036 1.00 89.50 80 PRO A CA 1
ATOM 628 C C . PRO A 1 80 ? -13.131 9.762 12.708 1.00 89.50 80 PRO A C 1
ATOM 630 O O . PRO A 1 80 ? -12.567 10.479 11.887 1.00 89.50 80 PRO A O 1
ATOM 633 N N . LEU A 1 81 ? -12.486 8.791 13.360 1.00 90.25 81 LEU A N 1
ATOM 634 C CA . LEU A 1 81 ? -11.090 8.438 13.107 1.00 90.25 81 LEU A CA 1
ATOM 635 C C . LEU A 1 81 ? -10.957 7.681 11.781 1.00 90.25 81 LEU A C 1
ATOM 637 O O . LEU A 1 81 ? -10.088 8.010 10.976 1.00 90.25 81 LEU A O 1
ATOM 641 N N . ILE A 1 82 ? -11.855 6.723 11.541 1.00 90.44 82 ILE A N 1
ATOM 642 C CA . ILE A 1 82 ? -11.924 5.903 10.325 1.00 90.44 82 ILE A CA 1
ATOM 643 C C . ILE A 1 82 ? -12.148 6.779 9.090 1.00 90.44 82 ILE A C 1
ATOM 645 O O . ILE A 1 82 ? -11.437 6.653 8.100 1.00 90.44 82 ILE A O 1
ATOM 649 N N . THR A 1 83 ? -13.103 7.708 9.142 1.00 91.00 83 THR A N 1
ATOM 650 C CA . THR A 1 83 ? -13.387 8.575 7.989 1.00 91.00 83 THR A CA 1
ATOM 651 C C . THR A 1 83 ? -12.224 9.518 7.695 1.00 91.00 83 THR A C 1
ATOM 653 O O . THR A 1 83 ? -11.813 9.638 6.543 1.00 91.00 83 THR A O 1
ATOM 656 N N . LYS A 1 84 ? -11.635 10.146 8.723 1.00 92.81 84 LYS A N 1
ATOM 657 C CA . LYS A 1 84 ? -10.469 11.027 8.551 1.00 92.81 84 LYS A CA 1
ATOM 658 C C . LYS A 1 84 ? -9.262 10.291 7.972 1.00 92.81 84 LYS A C 1
ATOM 660 O O . LYS A 1 84 ? -8.624 10.814 7.066 1.00 92.81 84 LYS A O 1
ATOM 665 N N . SER A 1 85 ? -8.960 9.098 8.479 1.00 91.81 85 SER A N 1
ATOM 666 C CA . SER A 1 85 ? -7.845 8.279 7.985 1.00 91.81 85 SER A CA 1
ATOM 667 C C . SER A 1 85 ? -8.088 7.769 6.565 1.00 91.81 85 SER A C 1
ATOM 669 O O . SER A 1 85 ? -7.169 7.817 5.756 1.00 91.81 85 SER A O 1
ATOM 671 N N . PHE A 1 86 ? -9.321 7.390 6.218 1.00 92.44 86 PHE A N 1
ATOM 672 C CA . PHE A 1 86 ? -9.688 7.018 4.849 1.00 92.44 86 PHE A CA 1
ATOM 673 C C . PHE A 1 86 ? -9.460 8.163 3.850 1.00 92.44 86 PHE A C 1
ATOM 675 O O . PHE A 1 86 ? -8.799 7.973 2.831 1.00 92.44 86 PHE A O 1
ATOM 682 N N . PHE A 1 87 ? -9.965 9.368 4.143 1.00 95.25 87 PHE A N 1
ATOM 683 C CA . PHE A 1 87 ? -9.759 10.520 3.257 1.00 95.25 87 PHE A CA 1
ATOM 684 C C . PHE A 1 87 ? -8.293 10.972 3.213 1.00 95.25 87 PHE A C 1
ATOM 686 O O . PHE A 1 87 ? -7.826 11.381 2.151 1.00 95.25 87 PHE A O 1
ATOM 693 N N . SER A 1 88 ? -7.563 10.862 4.329 1.00 94.50 88 SER A N 1
ATOM 694 C CA . SER A 1 88 ? -6.111 11.091 4.365 1.00 94.50 88 SER A CA 1
ATOM 695 C C . SER A 1 88 ? -5.388 10.140 3.413 1.00 94.50 88 SER A C 1
ATOM 697 O O . SER A 1 88 ? -4.687 10.595 2.511 1.00 94.50 88 SER A O 1
ATOM 699 N N . ALA A 1 89 ? -5.647 8.835 3.539 1.00 92.94 89 ALA A N 1
ATOM 700 C CA . ALA A 1 89 ? -5.064 7.804 2.689 1.00 92.94 89 ALA A CA 1
ATOM 701 C C . ALA A 1 89 ? -5.382 8.040 1.207 1.00 92.94 89 ALA A C 1
ATOM 703 O O . ALA A 1 89 ? -4.480 8.003 0.376 1.00 92.94 89 ALA A O 1
ATOM 704 N N . LEU A 1 90 ? -6.639 8.355 0.876 1.00 94.00 90 LEU A N 1
ATOM 705 C CA . LEU A 1 90 ? -7.064 8.640 -0.496 1.00 94.00 90 L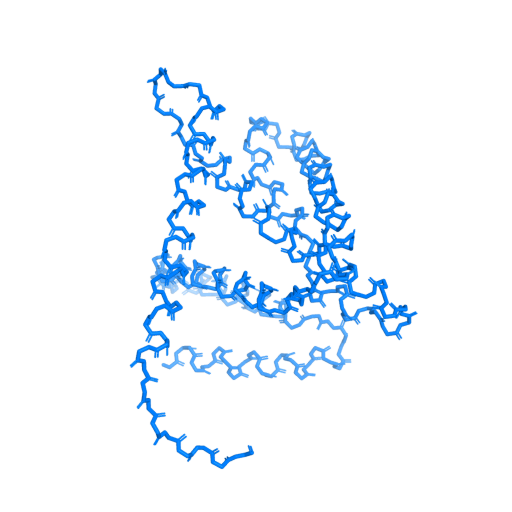EU A CA 1
ATOM 706 C C . LEU A 1 90 ? -6.311 9.833 -1.102 1.00 94.00 90 LEU A C 1
ATOM 708 O O . LEU A 1 90 ? -5.837 9.751 -2.238 1.00 94.00 90 LEU A O 1
ATOM 712 N N . LEU A 1 91 ? -6.199 10.937 -0.357 1.00 95.44 91 LEU A N 1
ATOM 713 C CA . LEU A 1 91 ? -5.511 12.141 -0.824 1.00 95.44 91 LEU A CA 1
ATOM 714 C C . LEU A 1 91 ? -4.007 11.912 -0.962 1.00 95.44 91 LEU A C 1
ATOM 716 O O . LEU A 1 91 ? -3.441 12.244 -2.003 1.00 95.44 91 LEU A O 1
ATOM 720 N N . ILE A 1 92 ? -3.366 11.326 0.051 1.00 93.81 92 ILE A N 1
ATOM 721 C CA . ILE A 1 92 ? -1.921 11.069 0.042 1.00 93.81 92 ILE A CA 1
ATOM 722 C C . ILE A 1 92 ? -1.559 10.082 -1.063 1.00 93.81 92 ILE A C 1
ATOM 724 O O . ILE A 1 92 ? -0.600 10.335 -1.792 1.00 93.81 92 ILE A O 1
ATOM 728 N N . LEU A 1 93 ? -2.338 9.011 -1.243 1.00 94.12 93 LEU A N 1
ATOM 729 C CA . LEU A 1 93 ? -2.130 8.053 -2.327 1.00 94.12 93 LEU A CA 1
ATOM 730 C C . LEU A 1 93 ? -2.260 8.741 -3.689 1.00 94.12 93 LEU A C 1
ATOM 732 O O . LEU A 1 93 ? -1.359 8.628 -4.513 1.00 94.12 93 LEU A O 1
ATOM 736 N N . SER A 1 94 ? -3.335 9.503 -3.912 1.00 94.19 94 SER A N 1
ATOM 737 C CA . SER A 1 94 ? -3.561 10.197 -5.189 1.00 94.19 94 SER A CA 1
ATOM 738 C C . SER A 1 94 ? -2.436 11.183 -5.509 1.00 94.19 94 SER A C 1
ATOM 740 O O . SER A 1 94 ? -1.903 11.179 -6.617 1.00 94.19 94 SER A O 1
ATOM 742 N N . LEU A 1 95 ? -2.024 11.989 -4.525 1.00 95.75 95 LEU A N 1
ATOM 743 C CA . LEU A 1 95 ? -0.916 12.932 -4.679 1.00 95.75 95 LEU A CA 1
ATOM 744 C C . LEU A 1 95 ? 0.412 12.214 -4.935 1.00 95.75 95 LEU A C 1
ATOM 746 O O . LEU A 1 95 ? 1.177 12.647 -5.792 1.00 95.75 95 LEU A O 1
ATOM 750 N N . SER A 1 96 ? 0.669 11.108 -4.236 1.00 94.75 96 SER A N 1
ATOM 751 C CA . SER A 1 96 ? 1.884 10.306 -4.416 1.00 94.75 96 SER A CA 1
ATOM 752 C C . SER A 1 96 ? 1.939 9.685 -5.809 1.00 94.75 96 SER A C 1
ATOM 754 O O . SER A 1 96 ? 2.962 9.802 -6.480 1.00 94.75 96 SER A O 1
ATOM 756 N N . VAL A 1 97 ? 0.824 9.132 -6.296 1.00 95.12 97 VAL A N 1
ATOM 757 C CA . VAL A 1 97 ? 0.723 8.574 -7.653 1.00 95.12 97 VAL A CA 1
ATOM 758 C C . VAL A 1 97 ? 0.956 9.656 -8.704 1.00 95.12 97 VAL A C 1
ATOM 760 O O . VAL A 1 97 ? 1.714 9.433 -9.646 1.00 95.12 97 VAL A O 1
ATOM 763 N N . MET A 1 98 ? 0.364 10.841 -8.536 1.00 94.44 98 MET A N 1
ATOM 764 C CA . MET A 1 98 ? 0.574 11.962 -9.458 1.00 94.44 98 MET A CA 1
ATOM 765 C C . MET A 1 98 ? 2.026 12.453 -9.441 1.00 94.44 98 MET A C 1
ATOM 767 O O . MET A 1 98 ? 2.605 12.680 -10.502 1.00 94.44 98 MET A O 1
ATOM 771 N N . ALA A 1 99 ? 2.628 12.593 -8.258 1.00 95.81 99 ALA A N 1
ATOM 772 C CA . ALA A 1 99 ? 3.999 13.066 -8.108 1.00 95.81 99 ALA A CA 1
ATOM 773 C C . ALA A 1 99 ? 5.012 12.053 -8.661 1.00 95.81 99 ALA A C 1
ATOM 775 O O . ALA A 1 99 ? 5.811 12.393 -9.532 1.00 95.81 99 ALA A O 1
ATOM 776 N N . ILE A 1 100 ? 4.954 10.800 -8.203 1.00 95.12 100 ILE A N 1
ATOM 777 C CA . ILE A 1 100 ? 5.856 9.726 -8.640 1.00 95.12 100 ILE A CA 1
ATOM 778 C C . ILE A 1 100 ? 5.630 9.422 -10.121 1.00 95.12 100 ILE A C 1
ATOM 780 O O . ILE A 1 100 ? 6.592 9.310 -10.875 1.00 95.12 100 ILE A O 1
ATOM 784 N N . GLY A 1 101 ? 4.377 9.352 -10.567 1.00 95.00 101 GLY A N 1
ATOM 785 C CA . GLY A 1 101 ? 4.034 9.149 -11.971 1.00 95.00 101 GLY A CA 1
ATOM 786 C C . GLY A 1 101 ? 4.540 10.272 -12.871 1.00 95.00 101 GLY A C 1
ATOM 787 O O . GLY A 1 101 ? 5.080 9.994 -13.939 1.00 95.00 101 GLY A O 1
ATOM 788 N N . GLY A 1 102 ? 4.448 11.524 -12.416 1.00 93.94 102 GLY A N 1
ATOM 789 C CA . GLY A 1 102 ? 5.031 12.677 -13.100 1.00 93.94 102 GLY A CA 1
ATOM 790 C C . GLY A 1 102 ? 6.555 12.589 -13.192 1.00 93.94 102 GLY A C 1
ATOM 791 O O . GLY A 1 102 ? 7.114 12.825 -14.259 1.00 93.94 102 GLY A O 1
ATOM 792 N N . VAL A 1 103 ? 7.229 12.174 -12.114 1.00 95.31 103 VAL A N 1
ATOM 793 C CA . VAL A 1 103 ? 8.678 11.916 -12.138 1.00 95.31 103 VAL A CA 1
ATOM 794 C C . VAL A 1 103 ? 9.005 10.822 -13.156 1.00 95.31 103 VAL A C 1
ATOM 796 O O . VAL A 1 103 ? 9.823 11.049 -14.040 1.00 95.31 103 VAL A O 1
ATOM 799 N N . ILE A 1 104 ? 8.335 9.669 -13.099 1.00 94.56 104 ILE A N 1
ATOM 800 C CA . ILE A 1 104 ? 8.553 8.556 -14.039 1.00 94.56 104 ILE A CA 1
ATOM 801 C C . ILE A 1 104 ? 8.341 9.011 -15.488 1.00 94.56 104 ILE A C 1
ATOM 803 O O . ILE A 1 104 ? 9.147 8.676 -16.355 1.00 94.56 104 ILE A O 1
ATOM 807 N N . TYR A 1 105 ? 7.302 9.804 -15.747 1.00 95.00 105 TYR A N 1
ATOM 808 C CA . TYR A 1 105 ? 7.024 10.358 -17.069 1.00 95.00 105 TYR A CA 1
ATOM 809 C C . TYR A 1 105 ? 8.181 11.219 -17.595 1.00 95.00 105 TYR A C 1
ATOM 811 O O . TYR A 1 105 ? 8.579 11.064 -18.748 1.00 95.00 105 TYR A O 1
ATOM 819 N N . LEU A 1 106 ? 8.782 12.064 -16.750 1.00 93.75 106 LEU A N 1
ATOM 820 C CA . LEU A 1 106 ? 9.925 12.898 -17.141 1.00 93.75 106 LEU A CA 1
ATOM 821 C C . LEU A 1 106 ? 11.173 12.080 -17.513 1.00 93.75 106 LEU A C 1
ATOM 823 O O . LEU A 1 106 ? 11.929 12.505 -18.384 1.00 93.75 106 LEU A O 1
ATOM 827 N N . PHE A 1 107 ? 11.390 10.925 -16.876 1.00 93.44 107 PHE A N 1
ATOM 828 C CA . PHE A 1 107 ? 12.558 10.073 -17.133 1.00 93.44 107 PHE A CA 1
ATOM 829 C C . PHE A 1 107 ? 12.357 9.085 -18.286 1.00 93.44 107 PHE A C 1
ATOM 831 O O . PHE A 1 107 ? 13.279 8.873 -19.070 1.00 93.44 107 PHE A O 1
ATOM 838 N N . ILE A 1 108 ? 11.185 8.452 -18.366 1.00 90.25 108 ILE A N 1
ATOM 839 C CA . ILE A 1 108 ? 10.930 7.337 -19.291 1.00 90.25 108 ILE A CA 1
ATOM 840 C C . ILE A 1 108 ? 10.252 7.820 -20.586 1.00 90.25 108 ILE A C 1
ATOM 842 O O . ILE A 1 108 ? 10.400 7.174 -21.617 1.00 90.25 108 ILE A O 1
ATOM 846 N N . GLN A 1 109 ? 9.550 8.963 -20.559 1.00 85.38 109 GLN A N 1
ATOM 847 C CA . GLN A 1 109 ? 8.804 9.524 -21.702 1.00 85.38 109 GLN A CA 1
ATOM 848 C C . GLN A 1 109 ? 7.795 8.547 -22.338 1.00 85.38 109 GLN A C 1
ATOM 850 O O . GLN A 1 109 ? 7.473 8.631 -23.520 1.00 85.38 109 GLN A O 1
ATOM 855 N N . GLU A 1 110 ? 7.281 7.615 -21.538 1.00 87.81 110 GLU A N 1
ATOM 856 C CA . GLU A 1 110 ? 6.205 6.702 -21.921 1.00 87.81 110 GLU A CA 1
ATOM 857 C C . GLU A 1 110 ? 4.828 7.354 -21.752 1.00 87.81 110 GLU A C 1
ATOM 859 O O . GLU A 1 110 ? 4.681 8.450 -21.212 1.00 87.81 110 GLU A O 1
ATOM 864 N N . GLU A 1 111 ? 3.787 6.659 -22.204 1.00 89.12 111 GLU A N 1
ATOM 865 C CA . GLU A 1 111 ? 2.408 7.099 -22.021 1.00 89.12 111 GLU A CA 1
ATOM 866 C C . GLU A 1 111 ? 2.088 7.326 -20.531 1.00 89.12 111 GLU A C 1
ATOM 868 O O . GLU A 1 111 ? 2.307 6.443 -19.696 1.00 89.12 111 GLU A O 1
ATOM 873 N N . ILE A 1 112 ? 1.517 8.492 -20.198 1.00 86.69 112 ILE A N 1
ATOM 874 C CA . ILE A 1 112 ? 1.251 8.908 -18.807 1.00 86.69 112 ILE A CA 1
ATOM 875 C C . ILE A 1 112 ? 0.436 7.872 -18.020 1.00 86.69 112 ILE A C 1
ATOM 877 O O . ILE A 1 112 ? 0.646 7.671 -16.825 1.00 86.69 112 ILE A O 1
ATOM 881 N N . TYR A 1 113 ? -0.443 7.155 -18.719 1.00 87.31 113 TYR A N 1
ATOM 882 C CA . TYR A 1 113 ? -1.223 6.054 -18.177 1.00 87.31 113 TYR A CA 1
ATOM 883 C C . TYR A 1 113 ? -0.342 4.926 -17.620 1.00 87.31 113 TYR A C 1
ATOM 885 O O . TYR A 1 113 ? -0.538 4.482 -16.489 1.00 87.31 113 TYR A O 1
ATOM 893 N N . LYS A 1 114 ? 0.681 4.501 -18.372 1.00 89.75 114 LYS A N 1
ATOM 894 C CA . LYS A 1 114 ? 1.636 3.475 -17.927 1.00 89.75 114 LYS A CA 1
ATOM 895 C C . LYS A 1 114 ? 2.497 3.977 -16.772 1.00 89.75 114 LYS A C 1
ATOM 897 O O . LYS A 1 114 ? 2.770 3.223 -15.841 1.00 89.75 114 LYS A O 1
ATOM 902 N N . CYS A 1 115 ? 2.884 5.252 -16.793 1.00 92.19 115 CYS A N 1
ATOM 903 C CA . CYS A 1 115 ? 3.626 5.860 -15.689 1.00 92.19 115 CYS A CA 1
ATOM 904 C C . CYS A 1 115 ? 2.826 5.820 -14.378 1.00 92.19 115 CYS A C 1
ATOM 906 O O . CYS A 1 115 ? 3.398 5.526 -13.330 1.00 92.19 115 CYS A O 1
ATOM 908 N N . PHE A 1 116 ? 1.507 6.041 -14.428 1.00 91.31 116 PHE A N 1
ATOM 909 C CA . PHE A 1 116 ? 0.635 5.898 -13.258 1.00 91.31 116 PHE A CA 1
ATOM 910 C C . PHE A 1 116 ? 0.509 4.447 -12.789 1.00 91.31 116 PHE A C 1
ATOM 912 O O . PHE A 1 116 ? 0.602 4.210 -11.587 1.00 91.31 116 PHE A O 1
ATOM 919 N N . ILE A 1 117 ? 0.414 3.473 -13.702 1.00 91.88 117 ILE A N 1
ATOM 920 C CA . ILE A 1 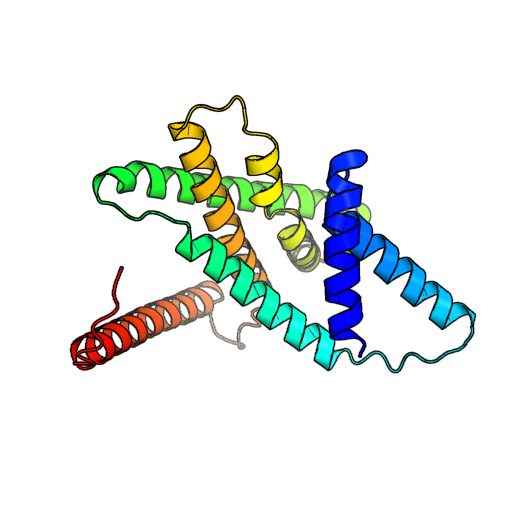117 ? 0.441 2.043 -13.338 1.00 91.88 117 ILE A CA 1
ATOM 921 C C . ILE A 1 117 ? 1.712 1.701 -12.547 1.00 91.88 117 ILE A C 1
ATOM 923 O O . ILE A 1 117 ? 1.632 1.017 -11.528 1.00 91.88 117 ILE A O 1
ATOM 927 N N . TYR A 1 118 ? 2.876 2.202 -12.968 1.00 91.69 118 TYR A N 1
ATOM 928 C CA . TYR A 1 118 ? 4.139 1.972 -12.254 1.00 91.69 118 TYR A CA 1
ATOM 929 C C . TYR A 1 118 ? 4.248 2.751 -10.939 1.00 91.69 118 TYR A C 1
ATOM 931 O O . TYR A 1 118 ? 4.877 2.276 -9.993 1.00 91.69 118 TYR A O 1
ATOM 939 N N . ALA A 1 119 ? 3.631 3.928 -10.854 1.00 94.12 119 ALA A N 1
ATOM 940 C CA . ALA A 1 119 ? 3.651 4.749 -9.650 1.00 94.12 119 ALA A CA 1
ATOM 941 C C . ALA A 1 119 ? 2.784 4.179 -8.518 1.00 94.12 119 ALA A C 1
ATOM 943 O O . ALA A 1 119 ? 3.115 4.388 -7.351 1.00 94.12 119 ALA A O 1
ATOM 944 N N . ILE A 1 120 ? 1.699 3.462 -8.830 1.00 92.88 120 ILE A N 1
ATOM 945 C CA . ILE A 1 120 ? 0.756 2.955 -7.818 1.00 92.88 120 ILE A CA 1
ATOM 946 C C . ILE A 1 120 ? 1.432 2.017 -6.806 1.00 92.88 120 ILE A C 1
ATOM 948 O O . ILE A 1 120 ? 1.389 2.349 -5.622 1.00 92.88 120 ILE A O 1
ATOM 952 N N . PRO A 1 121 ? 2.134 0.930 -7.198 1.00 89.31 121 PRO A N 1
ATOM 953 C CA . PRO A 1 121 ? 2.821 0.060 -6.238 1.00 89.31 121 PRO A CA 1
ATOM 954 C C . PRO A 1 121 ? 3.867 0.786 -5.381 1.00 89.31 121 PRO A C 1
ATOM 956 O O . PRO A 1 121 ? 4.116 0.388 -4.248 1.00 89.31 121 PRO A O 1
ATOM 959 N N . LEU A 1 122 ? 4.472 1.855 -5.911 1.00 89.75 122 LEU A N 1
ATOM 960 C CA . LEU A 1 122 ? 5.461 2.674 -5.203 1.00 89.75 122 LEU A CA 1
ATOM 961 C C . LEU A 1 122 ? 4.828 3.678 -4.228 1.00 89.75 122 LEU A C 1
ATOM 963 O O . LEU A 1 122 ? 5.498 4.142 -3.310 1.00 89.75 122 LEU A O 1
ATOM 967 N N . SER A 1 123 ? 3.561 4.031 -4.441 1.00 92.00 123 SER A N 1
ATOM 968 C CA . SER A 1 123 ? 2.842 5.046 -3.661 1.00 92.00 123 SER A CA 1
ATOM 969 C C . SER A 1 123 ? 2.147 4.475 -2.423 1.00 92.00 123 SER A C 1
ATOM 971 O O . SER A 1 123 ? 1.715 5.234 -1.556 1.00 92.00 123 SER A O 1
ATOM 973 N N . ILE A 1 124 ? 2.020 3.149 -2.337 1.00 87.31 124 ILE A N 1
ATOM 974 C CA . ILE A 1 124 ? 1.396 2.460 -1.207 1.00 87.31 124 ILE A CA 1
ATOM 975 C C . ILE A 1 124 ? 2.362 2.473 -0.015 1.00 87.31 124 ILE A C 1
ATOM 977 O O . ILE A 1 124 ? 3.490 1.984 -0.088 1.00 87.31 124 ILE A O 1
ATOM 981 N N . VAL A 1 125 ? 1.920 3.051 1.103 1.00 71.00 125 VAL A N 1
ATOM 982 C CA . VAL A 1 125 ? 2.725 3.171 2.325 1.00 71.00 125 VAL A CA 1
ATOM 983 C C . VAL A 1 125 ? 2.614 1.887 3.142 1.00 71.00 125 VAL A C 1
ATOM 985 O O . VAL A 1 125 ? 1.546 1.576 3.659 1.00 71.00 125 VAL A O 1
ATOM 988 N N . SER A 1 126 ? 3.735 1.184 3.329 1.00 68.12 126 SER A N 1
ATOM 989 C CA . SER A 1 126 ? 3.763 -0.067 4.094 1.00 68.12 126 SER A CA 1
ATOM 990 C C . SER A 1 126 ? 3.534 0.145 5.597 1.00 68.12 126 SER A C 1
ATOM 992 O O . SER A 1 126 ? 4.346 0.771 6.291 1.00 68.12 126 SER A O 1
ATOM 994 N N . SER A 1 127 ? 2.481 -0.487 6.115 1.00 63.19 127 SER A N 1
ATOM 995 C CA . SER A 1 127 ? 2.084 -0.497 7.533 1.00 63.19 127 SER A CA 1
ATOM 996 C C . SER A 1 127 ? 3.194 -0.991 8.465 1.00 63.19 127 SER A C 1
ATOM 998 O O . SER A 1 127 ? 3.420 -0.427 9.540 1.00 63.19 127 SER A O 1
ATOM 1000 N N . ALA A 1 128 ? 3.966 -1.985 8.022 1.00 60.75 128 ALA A N 1
ATOM 1001 C CA . ALA A 1 128 ? 5.053 -2.582 8.793 1.00 60.75 128 ALA A CA 1
ATOM 1002 C C . ALA A 1 128 ? 6.212 -1.605 9.078 1.00 60.75 128 ALA A C 1
ATOM 1004 O O . ALA A 1 128 ? 6.831 -1.677 10.142 1.00 60.75 128 ALA A O 1
ATOM 1005 N N . ILE A 1 129 ? 6.502 -0.675 8.161 1.00 60.31 129 ILE A N 1
ATOM 1006 C CA . ILE A 1 129 ? 7.611 0.286 8.309 1.00 60.31 129 ILE A CA 1
ATOM 1007 C C . ILE A 1 129 ? 7.239 1.387 9.309 1.00 60.31 129 ILE A C 1
ATOM 1009 O O . ILE A 1 129 ? 8.061 1.791 10.141 1.00 60.31 129 ILE A O 1
ATOM 1013 N N . VAL A 1 130 ? 5.987 1.846 9.276 1.00 59.25 130 VAL A N 1
ATOM 1014 C CA . VAL A 1 130 ? 5.541 2.935 10.152 1.00 59.25 130 VAL A CA 1
ATOM 1015 C C . VAL A 1 130 ? 5.302 2.440 11.581 1.00 59.25 130 VAL A C 1
ATOM 1017 O O . VAL A 1 130 ? 5.662 3.118 12.541 1.00 59.25 130 VAL A O 1
ATOM 1020 N N . VAL A 1 131 ? 4.797 1.214 11.757 1.00 57.59 131 VAL A N 1
ATOM 1021 C CA . VAL A 1 131 ? 4.648 0.618 13.095 1.00 57.59 131 VAL A CA 1
ATOM 1022 C C . VAL A 1 131 ? 6.012 0.338 13.739 1.00 57.59 131 VAL A C 1
ATOM 1024 O O . VAL A 1 131 ? 6.181 0.634 14.924 1.00 57.59 131 VAL A O 1
ATOM 1027 N N . ALA A 1 132 ? 7.006 -0.136 12.977 1.00 58.50 132 ALA A N 1
ATOM 1028 C CA . ALA A 1 132 ? 8.361 -0.404 13.480 1.00 58.50 132 ALA A CA 1
ATOM 1029 C C . ALA A 1 132 ? 9.147 0.854 13.911 1.00 58.50 132 ALA A C 1
ATOM 1031 O O . ALA A 1 132 ? 10.161 0.734 14.593 1.00 58.50 132 ALA A O 1
ATOM 1032 N N . SER A 1 133 ? 8.688 2.053 13.538 1.00 57.38 133 SER A N 1
ATOM 1033 C CA . SER A 1 133 ? 9.300 3.343 13.896 1.00 57.38 133 SER A CA 1
ATOM 1034 C C . SER A 1 133 ? 8.498 4.134 14.948 1.00 57.38 133 SER A C 1
ATOM 1036 O O . SER A 1 133 ? 8.845 5.269 15.269 1.00 57.38 133 SER A O 1
ATOM 1038 N N . SER A 1 134 ? 7.440 3.536 15.517 1.00 54.69 134 SER A N 1
ATOM 1039 C CA . SER A 1 134 ? 6.405 4.239 16.297 1.00 54.69 134 SER A CA 1
ATOM 1040 C C . SER A 1 134 ? 6.537 4.191 17.827 1.00 54.69 134 SER A C 1
ATOM 1042 O O . SER A 1 134 ? 5.606 4.617 18.512 1.00 54.69 134 SER A O 1
ATOM 1044 N N . ASP A 1 135 ? 7.654 3.720 18.392 1.00 60.06 135 ASP A N 1
ATOM 1045 C CA . ASP A 1 135 ? 7.801 3.541 19.854 1.00 60.06 135 ASP A CA 1
ATOM 1046 C C . ASP A 1 135 ? 7.633 4.843 20.672 1.00 60.06 135 ASP A C 1
ATOM 1048 O O . ASP A 1 135 ? 7.376 4.791 21.872 1.00 60.06 135 ASP A O 1
ATOM 1052 N N . SER A 1 136 ? 7.708 6.016 20.031 1.00 65.94 136 SER A N 1
ATOM 1053 C CA . SER A 1 136 ? 7.521 7.342 20.643 1.00 65.94 136 SER A CA 1
ATOM 1054 C C . SER A 1 136 ? 6.186 8.033 20.303 1.00 65.94 136 SER A C 1
ATOM 1056 O O . SER A 1 136 ? 5.987 9.198 20.657 1.00 65.94 136 SER A O 1
ATOM 1058 N N . ILE A 1 137 ? 5.260 7.359 19.611 1.00 73.44 137 ILE A N 1
ATOM 1059 C CA . ILE A 1 137 ? 4.018 7.962 19.101 1.00 73.44 137 ILE A CA 1
ATOM 1060 C C . ILE A 1 137 ? 2.844 7.704 20.059 1.00 73.44 137 ILE A C 1
ATOM 1062 O O . ILE A 1 137 ? 2.656 6.600 20.565 1.00 73.44 137 ILE A O 1
ATOM 1066 N N . SER A 1 138 ? 2.009 8.725 20.292 1.00 82.81 138 SER A N 1
ATOM 1067 C CA . SER A 1 138 ? 0.811 8.592 21.131 1.00 82.81 138 SER A CA 1
ATOM 1068 C C . SER A 1 138 ? -0.164 7.535 20.580 1.00 82.81 138 SER A C 1
ATOM 1070 O O . SER A 1 138 ? -0.291 7.393 19.360 1.00 82.81 138 SER A O 1
ATOM 1072 N N . PRO A 1 139 ? -0.910 6.817 21.442 1.00 80.25 139 PRO A N 1
ATOM 1073 C CA . PRO A 1 139 ? -1.756 5.695 21.023 1.00 80.25 139 PRO A CA 1
ATOM 1074 C C . PRO A 1 139 ? -2.785 6.083 19.951 1.00 80.25 139 PRO A C 1
ATOM 1076 O O . PRO A 1 139 ? -2.966 5.346 18.989 1.00 80.25 139 PRO A O 1
ATOM 1079 N N . ASN A 1 140 ? -3.374 7.281 20.042 1.00 80.31 140 ASN A N 1
ATOM 1080 C CA . ASN A 1 140 ? -4.325 7.780 19.040 1.00 80.31 140 ASN A CA 1
ATOM 1081 C C . ASN A 1 140 ? -3.681 8.022 17.666 1.00 80.31 140 ASN A C 1
ATOM 1083 O O . ASN A 1 140 ? -4.303 7.760 16.640 1.00 80.31 140 ASN A O 1
ATOM 1087 N N . LYS A 1 141 ? -2.438 8.522 17.627 1.00 82.88 141 LYS A N 1
ATOM 1088 C CA . LYS A 1 141 ? -1.707 8.726 16.367 1.00 82.88 141 LYS A CA 1
ATOM 1089 C C . LYS A 1 141 ? -1.274 7.396 15.766 1.00 82.88 141 LYS A C 1
ATOM 1091 O O . LYS A 1 141 ? -1.372 7.222 14.559 1.00 82.88 141 LYS A O 1
ATOM 1096 N N . LYS A 1 142 ? -0.847 6.452 16.606 1.00 82.19 142 LYS A N 1
ATOM 1097 C CA . LYS A 1 142 ? -0.530 5.092 16.168 1.00 82.19 142 LYS A CA 1
ATOM 1098 C C . LYS A 1 142 ? -1.750 4.432 15.531 1.00 82.19 142 LYS A C 1
ATOM 1100 O O . LYS A 1 142 ? -1.633 3.854 14.459 1.00 82.19 142 LYS A O 1
ATOM 1105 N N . GLU A 1 143 ? -2.920 4.587 16.145 1.00 84.56 143 GLU A N 1
ATOM 1106 C CA . GLU A 1 143 ? -4.161 4.058 15.587 1.00 84.56 143 GLU A CA 1
ATOM 1107 C C . GLU A 1 143 ? -4.536 4.735 14.261 1.00 84.56 143 GLU A C 1
ATOM 1109 O O . GLU A 1 143 ? -4.846 4.041 13.298 1.00 84.56 143 GLU A O 1
ATOM 1114 N N . PHE A 1 144 ? -4.437 6.068 14.173 1.00 87.94 144 PHE A N 1
ATOM 1115 C CA . PHE A 1 144 ? -4.666 6.803 12.922 1.00 87.94 144 PHE A CA 1
ATOM 1116 C C . PHE A 1 144 ? -3.795 6.280 11.775 1.00 87.94 144 PHE A C 1
ATOM 1118 O O . PHE A 1 144 ? -4.310 6.016 10.694 1.00 87.94 144 PHE A O 1
ATOM 1125 N N . ILE A 1 145 ? -2.498 6.099 12.032 1.00 85.62 145 ILE A N 1
ATOM 1126 C CA . ILE A 1 145 ? -1.528 5.627 11.041 1.00 85.62 145 ILE A CA 1
ATOM 1127 C C . ILE A 1 145 ? -1.840 4.193 10.599 1.00 85.62 145 ILE A C 1
ATOM 1129 O O . ILE A 1 145 ? -1.714 3.876 9.420 1.00 85.62 145 ILE A O 1
ATOM 1133 N N . ILE A 1 146 ? -2.264 3.323 11.525 1.00 85.19 146 ILE A N 1
ATOM 1134 C CA . ILE A 1 146 ? -2.673 1.952 11.186 1.00 85.19 146 ILE A CA 1
ATOM 1135 C C . ILE A 1 146 ? -3.886 1.980 10.247 1.00 85.19 146 ILE A C 1
ATOM 1137 O O . ILE A 1 146 ? -3.862 1.301 9.219 1.00 85.19 146 ILE A O 1
ATOM 1141 N N . TYR A 1 147 ? -4.912 2.791 10.545 1.00 88.50 147 TYR A N 1
ATOM 1142 C CA . TYR A 1 147 ? -6.056 2.940 9.636 1.00 88.50 147 TYR A CA 1
ATOM 1143 C C . TYR A 1 147 ? -5.634 3.505 8.283 1.00 88.50 147 TYR A C 1
ATOM 1145 O O . TYR A 1 147 ? -5.998 2.952 7.252 1.00 88.50 147 TYR A O 1
ATOM 1153 N N . GLU A 1 148 ? -4.871 4.595 8.280 1.00 89.00 148 GLU A N 1
ATOM 1154 C CA . GLU A 1 148 ? -4.422 5.267 7.063 1.00 89.00 148 GLU A CA 1
ATOM 1155 C C . GLU A 1 148 ? -3.632 4.321 6.155 1.00 89.00 148 GLU A C 1
ATOM 1157 O O . GLU A 1 148 ? -3.924 4.223 4.965 1.00 89.00 148 GLU A O 1
ATOM 1162 N N . SER A 1 149 ? -2.674 3.584 6.715 1.00 87.81 149 SER A N 1
ATOM 1163 C CA . SER A 1 149 ? -1.859 2.644 5.951 1.00 87.81 149 SER A CA 1
ATOM 1164 C C . SER A 1 149 ? -2.683 1.464 5.433 1.00 87.81 149 SER A C 1
ATOM 1166 O O . SER A 1 149 ? -2.591 1.148 4.252 1.00 87.81 149 SER A O 1
ATOM 1168 N N . THR A 1 150 ? -3.576 0.895 6.250 1.00 89.06 150 THR A N 1
ATOM 1169 C CA . THR A 1 150 ? -4.461 -0.196 5.801 1.00 89.06 150 THR A CA 1
ATOM 1170 C C . THR A 1 150 ? -5.408 0.262 4.689 1.00 89.06 150 THR A C 1
ATOM 1172 O O . THR A 1 150 ? -5.621 -0.450 3.707 1.00 89.06 150 THR A O 1
ATOM 1175 N N . PHE A 1 151 ? -5.975 1.468 4.803 1.00 90.44 151 PHE A N 1
ATOM 1176 C CA . PHE A 1 151 ? -6.795 2.035 3.734 1.00 90.44 151 PHE A CA 1
ATOM 1177 C C . PHE A 1 151 ? -5.974 2.328 2.480 1.00 90.44 151 PHE A C 1
ATOM 1179 O O . PHE A 1 151 ? -6.485 2.118 1.384 1.00 90.44 151 PHE A O 1
ATOM 1186 N N . SER A 1 152 ? -4.721 2.763 2.620 1.00 91.62 152 SER A N 1
ATOM 1187 C CA . SER A 1 152 ? -3.804 2.961 1.492 1.00 91.62 152 SER A CA 1
ATOM 1188 C C . SER A 1 152 ? -3.496 1.647 0.768 1.00 91.62 152 SER A C 1
ATOM 1190 O O . SER A 1 152 ? -3.545 1.622 -0.459 1.00 91.62 152 SER A O 1
ATOM 1192 N N . ASP A 1 153 ? -3.291 0.542 1.495 1.00 89.75 153 ASP A N 1
ATOM 1193 C CA . ASP A 1 153 ? -3.098 -0.792 0.906 1.00 89.75 153 ASP A CA 1
ATOM 1194 C C . ASP A 1 153 ? -4.326 -1.220 0.076 1.00 89.75 153 ASP A C 1
ATOM 1196 O O . ASP A 1 153 ? -4.196 -1.616 -1.086 1.00 89.75 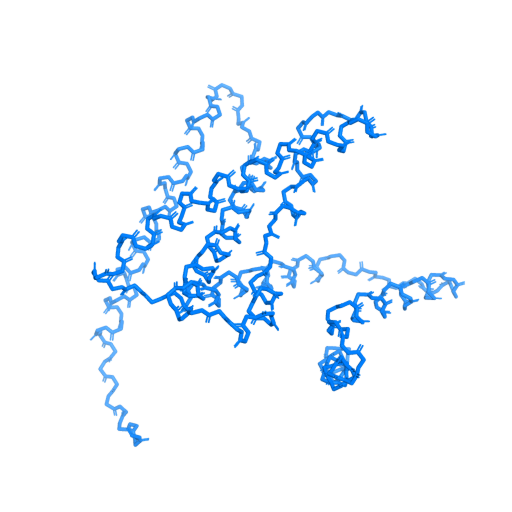153 ASP A O 1
ATOM 1200 N N . ILE A 1 154 ? -5.538 -1.071 0.631 1.00 89.50 154 ILE A N 1
ATOM 1201 C CA . ILE A 1 154 ? -6.799 -1.396 -0.063 1.00 89.50 154 ILE A CA 1
ATOM 1202 C C . ILE A 1 154 ? -7.000 -0.493 -1.289 1.00 89.50 154 ILE A C 1
ATOM 1204 O O . ILE A 1 154 ? -7.242 -0.983 -2.395 1.00 89.50 154 ILE A O 1
ATOM 1208 N N . LEU A 1 155 ? -6.900 0.827 -1.105 1.00 91.00 155 LEU A N 1
ATOM 1209 C CA . LEU A 1 155 ? -7.099 1.808 -2.173 1.00 91.00 155 LEU A CA 1
ATOM 1210 C C . LEU A 1 155 ? -6.044 1.674 -3.270 1.00 91.00 155 LEU A C 1
ATOM 1212 O O . LEU A 1 155 ? -6.373 1.840 -4.439 1.00 91.00 155 LEU A O 1
ATOM 1216 N N . GLY A 1 156 ? -4.807 1.334 -2.916 1.00 91.50 156 GLY A N 1
ATOM 1217 C CA . GLY A 1 156 ? -3.717 1.103 -3.854 1.00 91.50 156 GLY A CA 1
ATOM 1218 C C . GLY A 1 156 ? -4.014 -0.039 -4.814 1.00 91.50 156 GLY A C 1
ATOM 1219 O O . GLY A 1 156 ? -3.885 0.131 -6.025 1.00 91.50 156 GLY A O 1
ATOM 1220 N N . VAL A 1 157 ? -4.499 -1.172 -4.300 1.00 89.44 157 VAL A N 1
ATOM 1221 C CA . VAL A 1 157 ? -4.923 -2.299 -5.147 1.00 89.44 157 VAL A CA 1
ATOM 1222 C C . VAL A 1 157 ? -6.144 -1.933 -5.986 1.00 89.44 157 VAL A C 1
ATOM 1224 O O . VAL A 1 157 ? -6.176 -2.236 -7.176 1.00 89.44 157 VAL A O 1
ATOM 1227 N N . MET A 1 158 ? -7.114 -1.211 -5.417 1.00 86.81 158 MET A N 1
ATOM 1228 C CA . MET A 1 158 ? -8.268 -0.722 -6.182 1.00 86.81 158 MET A CA 1
ATOM 1229 C C . MET A 1 158 ? -7.859 0.228 -7.315 1.00 86.81 158 MET A C 1
ATOM 1231 O O . MET A 1 158 ? -8.402 0.135 -8.414 1.00 86.81 158 MET A O 1
ATOM 1235 N N . PHE A 1 159 ? -6.907 1.130 -7.066 1.00 88.88 159 PHE A N 1
ATOM 1236 C CA . PHE A 1 159 ? -6.363 2.035 -8.077 1.00 88.88 159 PHE A CA 1
ATOM 1237 C C . PHE A 1 159 ? -5.614 1.237 -9.142 1.00 88.88 159 PHE A C 1
ATOM 1239 O O . PHE A 1 159 ? -5.831 1.460 -10.329 1.00 88.88 159 PHE A O 1
ATOM 1246 N N . PHE A 1 160 ? -4.786 0.273 -8.744 1.00 89.44 160 PHE A N 1
ATOM 1247 C CA . PHE A 1 160 ? -4.055 -0.573 -9.682 1.00 89.44 160 PHE A CA 1
ATOM 1248 C C . PHE A 1 160 ? -5.003 -1.323 -10.628 1.00 89.44 160 PHE A C 1
ATOM 1250 O O . PHE A 1 160 ? -4.858 -1.224 -11.845 1.00 89.44 160 PHE A O 1
ATOM 1257 N N . GLU A 1 161 ? -6.032 -1.978 -10.085 1.00 84.88 161 GLU A N 1
ATOM 1258 C CA . GLU A 1 161 ? -7.063 -2.664 -10.874 1.00 84.88 161 GLU A CA 1
ATOM 1259 C C . GLU A 1 161 ? -7.865 -1.695 -11.754 1.00 84.88 161 GLU A C 1
ATOM 1261 O O . GLU A 1 161 ? -8.153 -1.995 -12.913 1.00 84.88 161 GLU A O 1
ATOM 1266 N N . TYR A 1 162 ? -8.177 -0.495 -11.254 1.00 83.69 162 TYR A N 1
ATOM 1267 C CA . TYR A 1 162 ? -8.834 0.552 -12.039 1.00 83.69 162 TYR A CA 1
ATOM 1268 C C . TYR A 1 162 ? -8.010 0.939 -13.275 1.00 83.69 162 TYR A C 1
ATOM 1270 O O . TYR A 1 162 ? -8.553 1.000 -14.378 1.00 83.69 162 TYR A O 1
ATOM 1278 N N . PHE A 1 163 ? -6.702 1.152 -13.111 1.00 83.62 163 PHE A N 1
ATOM 1279 C CA . PHE A 1 163 ? -5.781 1.461 -14.209 1.00 83.62 163 PHE A CA 1
ATOM 1280 C C . PHE A 1 163 ? -5.400 0.226 -15.048 1.00 83.62 163 PHE A C 1
ATOM 1282 O O . PHE A 1 163 ? -4.692 0.348 -16.044 1.00 83.62 163 PHE A O 1
ATOM 1289 N N . LEU A 1 164 ? -5.873 -0.973 -14.717 1.00 84.56 164 LEU A N 1
ATOM 1290 C CA . LEU A 1 164 ? -5.776 -2.139 -15.603 1.00 84.56 164 LEU A CA 1
ATOM 1291 C C . LEU A 1 164 ? -7.090 -2.439 -16.328 1.00 84.56 164 LEU A C 1
ATOM 1293 O O . LEU A 1 164 ? -7.092 -3.190 -17.311 1.00 84.56 164 LEU A O 1
ATOM 1297 N N . LEU A 1 165 ? -8.199 -1.837 -15.893 1.00 79.00 165 LEU A N 1
ATOM 1298 C CA . LEU A 1 165 ? -9.514 -2.077 -16.460 1.00 79.00 165 LEU A CA 1
ATOM 1299 C C . LEU A 1 165 ? -9.577 -1.605 -17.918 1.00 79.00 165 LEU A C 1
ATOM 1301 O O . LEU A 1 165 ? -9.617 -0.413 -18.225 1.00 79.00 165 LEU A O 1
ATOM 1305 N N . LYS A 1 166 ? -9.672 -2.566 -18.837 1.00 72.06 166 LYS A N 1
ATOM 1306 C CA . LYS A 1 166 ? -10.006 -2.292 -20.236 1.00 72.06 166 LYS A CA 1
ATOM 1307 C C . LYS A 1 166 ? -11.508 -2.064 -20.346 1.00 72.06 166 LYS A C 1
ATOM 1309 O O . LYS A 1 166 ? -12.297 -2.982 -20.130 1.00 72.06 166 LYS A O 1
ATOM 1314 N N . VAL A 1 167 ? -11.908 -0.839 -20.666 1.00 69.25 167 VAL A N 1
ATOM 1315 C CA . VAL A 1 167 ? -13.324 -0.501 -20.826 1.00 69.25 167 VAL A CA 1
ATOM 1316 C C . VAL A 1 167 ? -13.801 -0.956 -22.207 1.00 69.25 167 VAL A C 1
ATOM 1318 O O . VAL A 1 167 ? -13.164 -0.613 -23.201 1.00 69.25 167 VAL A O 1
ATOM 1321 N N . PRO A 1 168 ? -14.895 -1.739 -22.293 1.00 67.75 168 PRO A N 1
ATOM 1322 C CA . PRO A 1 168 ? -15.475 -2.132 -23.573 1.00 67.75 168 PRO A CA 1
ATOM 1323 C C . PRO A 1 168 ? -15.874 -0.911 -24.403 1.00 67.75 168 PRO A C 1
ATOM 1325 O O . PRO A 1 168 ? -16.374 0.075 -23.851 1.00 67.75 168 PRO A O 1
ATOM 1328 N N . GLU A 1 169 ? -15.709 -0.999 -25.723 1.00 65.50 169 GLU A N 1
ATOM 1329 C CA . GLU A 1 169 ? -16.110 0.065 -26.645 1.00 65.50 169 GLU A CA 1
ATOM 1330 C C . GLU A 1 169 ? -17.579 0.473 -26.408 1.00 65.50 169 GLU A C 1
ATOM 1332 O O . GLU A 1 169 ? -18.474 -0.368 -26.319 1.00 65.50 169 GLU A O 1
ATOM 1337 N N . GLY A 1 170 ? -17.823 1.779 -26.248 1.00 69.75 170 GLY A N 1
ATOM 1338 C CA . GLY A 1 170 ? -19.164 2.350 -26.063 1.00 69.75 170 GLY A CA 1
ATOM 1339 C C . GLY A 1 170 ? -19.640 2.544 -24.614 1.00 69.75 170 GLY A C 1
ATOM 1340 O O . GLY A 1 170 ? -20.708 3.126 -24.415 1.00 69.75 170 GLY A O 1
ATOM 1341 N N . LYS A 1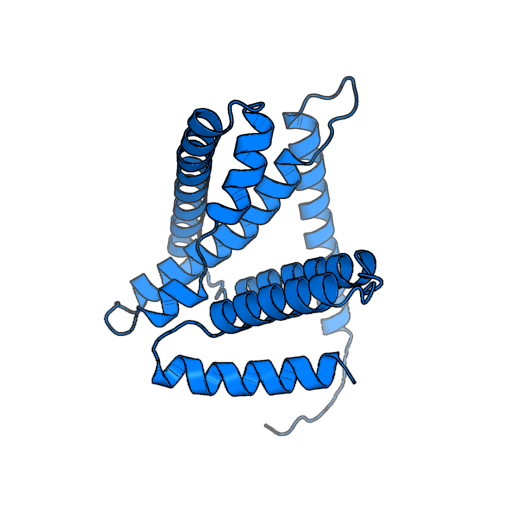 171 ? -18.879 2.132 -23.588 1.00 70.69 171 LYS A N 1
ATOM 1342 C CA . LYS A 1 171 ? -19.177 2.475 -22.181 1.00 70.69 171 LYS A CA 1
ATOM 1343 C C . LYS A 1 171 ? -18.289 3.614 -21.682 1.00 70.69 171 LYS A C 1
ATOM 1345 O O . LYS A 1 171 ? -17.092 3.640 -21.934 1.00 70.69 171 LYS A O 1
ATOM 1350 N N . SER A 1 172 ? -18.868 4.538 -20.912 1.00 80.25 172 SER A N 1
ATOM 1351 C CA . SER A 1 172 ? -18.074 5.519 -20.162 1.00 80.25 172 SER A CA 1
ATOM 1352 C C . SER A 1 172 ? -17.241 4.805 -19.094 1.00 80.25 172 SER A C 1
ATOM 1354 O O . SER A 1 172 ? -17.772 3.966 -18.362 1.00 80.25 172 SER A O 1
ATOM 1356 N N . TYR A 1 173 ? -15.962 5.170 -18.972 1.00 75.81 173 TYR A N 1
ATOM 1357 C CA . TYR A 1 173 ? -15.052 4.650 -17.944 1.00 75.81 173 TYR A CA 1
ATOM 1358 C C . TYR A 1 173 ? -15.641 4.778 -16.538 1.00 75.81 173 TYR A C 1
ATOM 1360 O O . TYR A 1 173 ? -15.628 3.824 -15.761 1.00 75.81 173 TYR A O 1
ATOM 1368 N N . VAL A 1 174 ? -16.253 5.927 -16.246 1.00 78.88 174 VAL A N 1
ATOM 1369 C CA . VAL A 1 174 ? -16.900 6.191 -14.956 1.00 78.88 174 VAL A CA 1
ATOM 1370 C C . VAL A 1 174 ? -18.037 5.200 -14.705 1.00 78.88 174 VAL A C 1
ATOM 1372 O O . VAL A 1 174 ? -18.144 4.641 -13.618 1.00 78.88 174 VAL A O 1
ATOM 1375 N N . LEU A 1 175 ? -18.860 4.924 -15.721 1.00 82.25 175 LEU A N 1
ATOM 1376 C CA . LEU A 1 175 ? -19.981 3.993 -15.594 1.00 82.25 175 LEU A CA 1
ATOM 1377 C C . LEU A 1 175 ? -19.501 2.548 -15.392 1.00 82.25 175 LEU A C 1
ATOM 1379 O O . LEU A 1 175 ? -20.064 1.821 -14.573 1.00 82.25 175 LEU A O 1
ATOM 1383 N N . ALA A 1 176 ? -18.455 2.128 -16.109 1.00 80.75 176 ALA A N 1
ATOM 1384 C CA . ALA A 1 176 ? -17.866 0.796 -15.958 1.00 80.75 176 ALA A CA 1
ATOM 1385 C C . ALA A 1 176 ? -17.316 0.581 -14.539 1.00 80.75 176 ALA A C 1
ATOM 1387 O O . ALA A 1 176 ? -17.541 -0.459 -13.925 1.00 80.75 176 ALA A O 1
ATOM 1388 N N . VAL A 1 177 ? -16.663 1.598 -13.985 1.00 80.00 177 VAL A N 1
ATOM 1389 C CA . VAL A 1 177 ? -16.040 1.526 -12.661 1.00 80.00 177 VAL A CA 1
ATOM 1390 C C . VAL A 1 177 ? -17.090 1.565 -11.560 1.00 80.00 177 VAL A C 1
ATOM 1392 O O . VAL A 1 177 ? -17.084 0.703 -10.686 1.00 80.00 177 VAL A O 1
ATOM 1395 N N . VAL A 1 178 ? -18.039 2.501 -11.626 1.00 84.38 178 VAL A N 1
ATOM 1396 C CA . VAL A 1 178 ? -19.124 2.599 -10.637 1.00 84.38 178 VAL A CA 1
ATOM 1397 C C . VAL A 1 178 ? -19.983 1.333 -10.637 1.00 84.38 178 VAL A C 1
ATOM 1399 O O . VAL A 1 178 ? -20.353 0.856 -9.566 1.00 84.38 178 VAL A O 1
ATOM 1402 N N . SER A 1 179 ? -20.264 0.749 -11.807 1.00 85.19 179 SER A N 1
ATOM 1403 C CA . SER A 1 179 ? -21.027 -0.505 -11.886 1.00 85.19 179 SER A CA 1
ATOM 1404 C C . SER A 1 179 ? -20.258 -1.702 -11.320 1.00 85.19 179 SER A C 1
ATOM 1406 O O . SER A 1 179 ? -20.828 -2.443 -10.521 1.00 85.19 179 SER A O 1
ATOM 1408 N N . ASN A 1 180 ? -18.971 -1.862 -11.649 1.00 84.50 180 ASN A N 1
ATOM 1409 C CA . ASN A 1 180 ? -18.140 -2.937 -11.095 1.00 84.50 180 ASN A CA 1
ATOM 1410 C C . ASN A 1 180 ? -17.957 -2.803 -9.577 1.00 84.50 180 ASN A C 1
ATOM 1412 O O . ASN A 1 180 ? -18.100 -3.790 -8.852 1.00 84.50 180 ASN A O 1
ATOM 1416 N N . LEU A 1 181 ? -17.693 -1.591 -9.080 1.00 84.38 181 LEU A N 1
ATOM 1417 C CA . LEU A 1 181 ? -17.586 -1.322 -7.645 1.00 84.38 181 LEU A CA 1
ATOM 1418 C C . LEU A 1 181 ? -18.915 -1.576 -6.932 1.00 84.38 181 LEU A C 1
ATOM 1420 O O . LEU A 1 181 ? -18.939 -2.279 -5.925 1.00 84.38 181 LEU A O 1
ATOM 1424 N N . GLY A 1 182 ? -20.024 -1.066 -7.473 1.00 88.19 182 GLY A N 1
ATOM 1425 C CA . GLY A 1 182 ? -21.357 -1.288 -6.917 1.00 88.19 182 GLY A CA 1
ATOM 1426 C C . GLY A 1 182 ? -21.704 -2.774 -6.838 1.00 88.19 182 GLY A C 1
ATOM 1427 O O . GLY A 1 182 ? -22.130 -3.250 -5.789 1.00 88.19 182 GLY A O 1
ATOM 1428 N N . LEU A 1 183 ? -21.444 -3.528 -7.908 1.00 90.06 183 LEU A N 1
ATOM 1429 C CA . LEU A 1 183 ? -21.671 -4.973 -7.948 1.00 90.06 183 LEU A CA 1
ATOM 1430 C C . LEU A 1 183 ? -20.787 -5.717 -6.937 1.00 90.06 183 LEU A C 1
ATOM 1432 O O . LEU A 1 183 ? -21.278 -6.594 -6.231 1.00 90.06 183 LEU A O 1
ATOM 1436 N N . THR A 1 184 ? -19.519 -5.325 -6.807 1.00 89.06 184 THR A N 1
ATOM 1437 C CA . THR A 1 184 ? -18.585 -5.910 -5.831 1.00 89.06 184 THR A CA 1
ATOM 1438 C C . THR A 1 184 ? -19.041 -5.659 -4.394 1.00 89.06 184 THR A C 1
ATOM 1440 O O . THR A 1 184 ? -19.026 -6.580 -3.580 1.00 89.06 184 THR A O 1
ATOM 1443 N N . VAL A 1 185 ? -19.497 -4.443 -4.080 1.00 90.31 185 VAL A N 1
ATOM 1444 C CA . VAL A 1 185 ? -20.021 -4.089 -2.750 1.00 90.31 185 VAL A CA 1
ATOM 1445 C C . VAL A 1 185 ? -21.315 -4.842 -2.446 1.00 90.31 185 VAL A C 1
ATOM 1447 O O . VAL A 1 185 ? -21.486 -5.367 -1.349 1.00 90.31 185 VAL A O 1
ATOM 1450 N N . VAL A 1 186 ? -22.232 -4.942 -3.410 1.00 94.94 186 VAL A N 1
ATOM 1451 C CA . VAL A 1 186 ? -23.472 -5.708 -3.223 1.00 94.94 186 VAL A CA 1
ATOM 1452 C C . VAL A 1 186 ? -23.156 -7.182 -2.979 1.00 94.94 186 VAL A C 1
ATOM 1454 O O . VAL A 1 186 ? -23.667 -7.765 -2.023 1.00 94.94 186 VAL A O 1
ATOM 1457 N N . LEU A 1 187 ? -22.280 -7.780 -3.791 1.00 95.50 187 LEU A N 1
ATOM 1458 C CA . LEU A 1 187 ? -21.858 -9.168 -3.609 1.00 95.50 187 LEU A CA 1
ATOM 1459 C C . LEU A 1 187 ? -21.156 -9.386 -2.266 1.00 95.50 187 LEU A C 1
ATOM 1461 O O . LEU A 1 187 ? -21.454 -10.374 -1.596 1.00 95.50 187 LEU A O 1
ATOM 1465 N N . SER A 1 188 ? -20.271 -8.481 -1.842 1.00 92.31 188 SER A N 1
ATOM 1466 C CA . SER A 1 188 ? -19.567 -8.616 -0.564 1.00 92.31 188 SER A CA 1
ATOM 1467 C C . SER A 1 188 ? -20.530 -8.561 0.623 1.00 92.31 188 SER A C 1
ATOM 1469 O O . SER A 1 188 ? -20.410 -9.380 1.535 1.00 92.31 188 SER A O 1
ATOM 1471 N N . VAL A 1 189 ? -21.542 -7.687 0.581 1.00 94.94 189 VAL A N 1
ATOM 1472 C CA . VAL A 1 189 ? -22.606 -7.630 1.596 1.00 94.94 189 VAL A CA 1
ATOM 1473 C C . VAL A 1 189 ? -23.437 -8.912 1.593 1.00 94.94 189 VAL A C 1
ATOM 1475 O O . VAL A 1 189 ? -23.670 -9.483 2.657 1.00 94.94 189 VAL A O 1
ATOM 1478 N N . VAL A 1 190 ? -23.855 -9.402 0.422 1.00 96.94 190 VAL A N 1
ATOM 1479 C CA . VAL A 1 190 ? -24.629 -10.651 0.314 1.00 96.94 190 VAL A CA 1
ATOM 1480 C C . VAL A 1 190 ? -23.837 -11.828 0.885 1.00 96.94 190 VAL A C 1
ATOM 1482 O O . VAL A 1 190 ? -24.361 -12.567 1.717 1.00 96.94 190 VAL A O 1
ATOM 1485 N N . ILE A 1 191 ? -22.569 -11.977 0.498 1.00 95.94 191 ILE A N 1
ATOM 1486 C CA . ILE A 1 191 ? -21.691 -13.040 1.003 1.00 95.94 191 ILE A CA 1
ATOM 1487 C C . ILE A 1 191 ? -21.497 -12.903 2.517 1.00 95.94 191 ILE A C 1
ATOM 1489 O O . ILE A 1 191 ? -21.605 -13.899 3.231 1.00 95.94 191 ILE A O 1
ATOM 1493 N N . ALA A 1 192 ? -21.277 -11.689 3.031 1.00 93.19 192 ALA A N 1
ATOM 1494 C CA . ALA A 1 192 ? -21.149 -11.452 4.467 1.00 93.19 192 ALA A CA 1
ATOM 1495 C C . ALA A 1 192 ? -22.419 -11.858 5.233 1.00 93.19 192 ALA A C 1
ATOM 1497 O O . ALA A 1 192 ? -22.327 -12.537 6.255 1.00 93.19 192 ALA A O 1
ATOM 1498 N N . LEU A 1 193 ? -23.607 -11.515 4.725 1.00 94.94 193 LEU A N 1
ATOM 1499 C CA . LEU A 1 193 ? -24.882 -11.918 5.326 1.00 94.94 193 LEU A CA 1
ATOM 1500 C C . LEU A 1 193 ? -25.078 -13.439 5.295 1.00 94.94 193 LEU A C 1
ATOM 1502 O O . LEU A 1 193 ? -25.513 -14.017 6.293 1.00 94.94 193 LEU A O 1
ATOM 1506 N N . VAL A 1 194 ? -24.717 -14.098 4.189 1.00 95.31 194 VAL A N 1
ATOM 1507 C CA . VAL A 1 194 ? -24.744 -15.566 4.078 1.00 95.31 194 VAL A CA 1
ATOM 1508 C C . VAL A 1 194 ? -23.805 -16.203 5.101 1.00 95.31 194 VAL A C 1
ATOM 1510 O O . VAL A 1 194 ? -24.203 -17.144 5.786 1.00 95.31 194 VAL A O 1
ATOM 1513 N N . LEU A 1 195 ? -22.588 -15.679 5.256 1.00 92.81 195 LEU A N 1
ATOM 1514 C CA . LEU A 1 195 ? -21.634 -16.166 6.253 1.00 92.81 195 LEU A CA 1
ATOM 1515 C C . LEU A 1 195 ? -22.168 -15.992 7.677 1.00 92.81 195 LEU A C 1
ATOM 1517 O O . LEU A 1 195 ? -22.104 -16.936 8.460 1.00 92.81 195 LEU A O 1
ATOM 1521 N N . ILE A 1 196 ? -22.752 -14.835 8.003 1.00 92.81 196 ILE A N 1
ATOM 1522 C CA . ILE A 1 196 ? -23.380 -14.592 9.311 1.00 92.81 196 ILE A CA 1
ATOM 1523 C C . ILE A 1 196 ? -24.506 -15.603 9.563 1.00 92.81 196 ILE A C 1
ATOM 1525 O O . ILE A 1 196 ? -24.563 -16.202 10.637 1.00 92.81 196 ILE A O 1
ATOM 1529 N N . TYR A 1 197 ? -25.372 -15.837 8.572 1.00 91.50 197 TYR A N 1
ATOM 1530 C CA . TYR A 1 197 ? -26.448 -16.824 8.671 1.00 91.50 197 TYR A CA 1
ATOM 1531 C C . TYR A 1 197 ? -25.911 -18.246 8.897 1.00 91.50 197 TYR A C 1
ATOM 1533 O O . TYR A 1 197 ? -26.414 -18.970 9.760 1.00 91.50 197 TYR A O 1
ATOM 1541 N N . LEU A 1 198 ? -24.870 -18.647 8.159 1.00 91.19 198 LEU A N 1
ATOM 1542 C CA . LEU A 1 198 ? -24.221 -19.945 8.344 1.00 91.19 198 LEU A CA 1
ATOM 1543 C C . LEU A 1 198 ? -23.619 -20.066 9.748 1.00 91.19 198 LEU A C 1
ATOM 1545 O O . LEU A 1 198 ? -23.893 -21.056 10.424 1.00 91.19 198 LEU A O 1
ATOM 1549 N N . PHE A 1 199 ? -22.887 -19.055 10.226 1.00 89.25 199 PHE A N 1
ATOM 1550 C CA . PHE A 1 199 ? -22.312 -19.049 11.576 1.00 89.25 199 PHE A CA 1
ATOM 1551 C C . PHE A 1 199 ? -23.370 -19.171 12.673 1.00 89.25 199 PHE A C 1
ATOM 1553 O O . PHE A 1 199 ? -23.172 -19.931 13.617 1.00 89.25 199 PHE A O 1
ATOM 1560 N N . GLN A 1 200 ? -24.514 -18.497 12.537 1.00 87.44 200 GLN A N 1
ATOM 1561 C CA . GLN A 1 200 ? -25.622 -18.626 13.491 1.00 87.44 200 GLN A CA 1
ATOM 1562 C C . GLN A 1 200 ? -26.240 -20.032 13.503 1.00 87.44 200 GLN A C 1
ATOM 1564 O O . GLN A 1 200 ? -26.767 -20.471 14.524 1.00 87.44 200 GLN A O 1
ATOM 1569 N N . LYS A 1 201 ? -26.188 -20.747 12.374 1.00 83.56 201 LYS A N 1
ATOM 1570 C CA . LYS A 1 201 ? -26.746 -22.099 12.233 1.00 83.56 201 LYS A CA 1
ATOM 1571 C C . LYS A 1 201 ? -25.775 -23.199 12.662 1.00 83.56 201 LYS A C 1
ATOM 1573 O O . LYS A 1 201 ? -26.207 -24.323 12.933 1.00 83.56 201 LYS A O 1
ATOM 1578 N N . ILE A 1 202 ? -24.484 -22.883 12.760 1.00 83.94 202 ILE A N 1
ATOM 1579 C CA . ILE A 1 202 ? -23.460 -23.754 13.335 1.00 83.94 202 ILE A CA 1
ATOM 1580 C C . ILE A 1 202 ? -23.677 -23.802 14.859 1.00 83.94 202 ILE A C 1
ATOM 1582 O O . ILE A 1 202 ? -23.025 -23.128 15.647 1.00 83.94 202 ILE A O 1
ATOM 1586 N N . ASN A 1 203 ? -24.625 -24.639 15.287 1.00 62.59 203 ASN A N 1
ATOM 1587 C CA . ASN A 1 203 ? -24.831 -25.036 16.682 1.00 62.59 203 ASN A CA 1
ATOM 1588 C C . ASN A 1 203 ? -23.797 -26.093 17.083 1.00 62.59 203 ASN A C 1
ATOM 1590 O O . ASN A 1 203 ? -24.140 -27.194 17.526 1.00 62.59 203 ASN A O 1
ATOM 1594 N N . THR A 1 204 ? -22.510 -25.803 16.915 1.00 60.19 204 THR A N 1
ATOM 1595 C CA . THR A 1 204 ? -21.509 -26.703 17.470 1.00 60.19 204 THR A CA 1
ATOM 1596 C C . THR A 1 204 ? -21.378 -26.392 18.953 1.00 60.19 204 THR A C 1
ATOM 1598 O O . THR A 1 204 ? -20.716 -25.438 19.353 1.00 60.19 204 THR A O 1
ATOM 1601 N N . LYS A 1 205 ? -22.003 -27.230 19.790 1.00 49.88 205 LYS A N 1
ATOM 1602 C CA . LYS A 1 205 ? -21.623 -27.402 21.198 1.00 49.88 205 LYS A CA 1
ATOM 1603 C C . LYS A 1 205 ? -20.199 -27.966 21.259 1.00 49.88 205 LYS A C 1
ATOM 1605 O O . LYS A 1 205 ? -20.009 -29.109 21.665 1.00 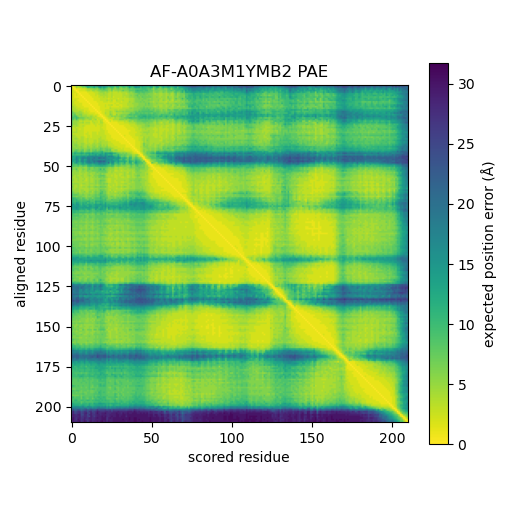49.88 205 LYS A O 1
ATOM 1610 N N . ILE A 1 206 ? -19.189 -27.206 20.853 1.00 53.28 206 ILE A N 1
ATOM 1611 C CA . ILE A 1 206 ? -17.828 -27.515 21.272 1.00 53.28 206 ILE A CA 1
ATOM 1612 C C . ILE A 1 206 ? -17.591 -26.654 22.494 1.00 53.28 206 ILE A C 1
ATOM 1614 O O . ILE A 1 206 ? -17.393 -25.446 22.402 1.00 53.28 206 ILE A O 1
ATOM 1618 N N . LYS A 1 207 ? -17.673 -27.304 23.656 1.00 44.84 207 LYS A N 1
ATOM 1619 C CA . LYS A 1 207 ? -16.995 -26.851 24.864 1.00 44.84 207 LYS A CA 1
ATOM 1620 C C . LYS A 1 207 ? -15.517 -26.676 24.506 1.00 44.84 207 LYS A C 1
ATOM 1622 O O . LYS A 1 207 ? -14.750 -27.628 24.615 1.00 44.84 207 LYS A O 1
ATOM 1627 N N . PHE A 1 208 ? -15.122 -25.496 24.052 1.00 44.44 208 PHE A N 1
ATOM 1628 C CA . PHE A 1 208 ? -13.730 -25.099 24.131 1.00 44.44 208 PHE A CA 1
ATOM 1629 C C . PHE A 1 208 ? -13.536 -24.510 25.520 1.00 44.44 208 PHE A C 1
ATOM 1631 O O . PHE A 1 208 ? -14.050 -23.447 25.849 1.00 44.44 208 PHE A O 1
ATOM 1638 N N . PHE A 1 209 ? -12.863 -25.296 26.358 1.00 41.91 209 PHE A N 1
ATOM 1639 C CA . PHE A 1 209 ? -12.076 -24.778 27.463 1.00 41.91 209 PHE A CA 1
ATOM 1640 C C . PHE A 1 209 ? -11.166 -23.669 26.924 1.00 41.91 209 PHE A C 1
ATOM 1642 O O . PHE A 1 209 ? -10.255 -23.966 26.150 1.00 41.91 209 PHE A O 1
ATOM 1649 N N . LEU A 1 210 ? -11.448 -22.430 27.319 1.00 34.41 210 LEU A N 1
ATOM 1650 C CA . LEU A 1 210 ? -10.497 -21.359 27.624 1.00 34.41 210 LEU A CA 1
ATOM 1651 C C . LEU A 1 210 ? -11.263 -20.211 28.284 1.00 34.41 210 LEU A C 1
ATOM 1653 O O . LEU A 1 210 ? -12.242 -19.732 27.671 1.00 34.41 210 LEU A O 1
#

Foldseek 3Di:
DVVVVLVVLLVVLVVVCVVVVNDSVVVSVVVVVVVVVVCVVVVNPPVPPPVVVVVCVVVVLVVVLVVLVVPQDDDPVCVVLLVVLLVVLVVQLVVQLVVQLVVQCVVVVDDSLVSSLVRLVVSQDDLVVCLVVPPPPDPSVNNSSSSNNSSNSVVSVLVNVLSVDDDPPPDDSVRVSCVVVVVVVVVVVVVVVVVVVVVVVPPPPPPDDD

Secondary structure (DSSP, 8-state):
-HHHHHHHHHHHHHHHHHHHT--HHHHHHHHHHHHHHHHHHTT------HHHHHHHHHHHHHHHHHHHHHH----GGGHHHHHHHHHHHHHHHHHHHHHHHHHHHHHH---HHHHHHHHHHHHSPPHHHHHHT-TTS-HHHHHHHHHHHHHHHHHHHHHHHHTT--PPTTS-HHHHHHHHHHHHHHHHHHHHHHHHHHHHH---------

Radius of gyration: 21.37 Å; Cα contacts (8 Å, |Δi|>4): 114; chains: 1; bounding box: 52×42×54 Å

Nearest PDB structures (foldseek):
  6z3y-assembly1_B  TM=6.692E-01  e=1.188E+00  Equus caballus
  1cnt-assembly2_2  TM=3.398E-01  e=5.907E+00  Homo sapiens

Solvent-accessible surface area (backbone atoms only — not comparable to full-atom values): 11807 Å² total; per-residue (Å²): 114,69,68,63,49,51,54,53,49,52,55,52,36,47,56,50,18,68,75,71,75,42,65,40,65,58,56,52,52,53,50,51,52,52,52,52,54,51,35,55,73,72,68,47,80,76,74,78,57,60,67,59,52,53,52,51,49,52,54,48,52,52,50,53,53,48,53,44,58,67,72,56,79,90,45,86,89,41,49,72,54,53,53,52,19,42,54,49,20,54,50,53,36,52,52,36,21,52,51,47,12,50,52,45,27,74,76,68,70,56,60,64,69,60,25,36,57,63,16,30,77,72,37,41,54,60,54,69,63,57,60,76,69,36,93,86,54,56,70,70,58,50,51,42,50,52,49,17,22,41,42,20,50,54,49,34,53,53,50,46,51,56,76,64,61,80,70,61,91,93,57,57,64,68,57,56,49,53,50,52,52,50,51,50,52,52,50,51,50,52,51,51,51,51,50,52,54,50,58,72,66,59,77,70,88,66,86,69,91,126